Protein AF-A0A9N9GWU7-F1 (afdb_monomer_lite)

Foldseek 3Di:
DVVVVLVVCVVVPDDSQPDEAEAAAQDQVVLVVVVVVCVVVVHHYHHAPGHRDCVVDNRPVVVVPDADPPGDDDDDDDLCLQAPDDPSLVVLLVCLVVCVAPNPPNDQKHKAFACVPAPADDDPDDDGHHDPVRVVVVVVLSCCVNVDVPRDDDLGMFIDGPVRCVVVSVRPHRCVGNDDPDDPDDPVVVVVVVVVVVVVVVVVVVVVVVVVVVVVVVVVVCVVVVVDD

Secondary structure (DSSP, 8-state):
-HHHHHHHHHHTTS-GGG--EE---S-HHHHHHHHHHHHTTT--EE--SS---TTT--TTTTS-SS--TT--------HHHHH--THHHHHHHHHHHTT-SS-GGG--EEEEE--TT---EEETTTEEE--HHHHHHHHHHHHHHHH-TT----TTEEEEEHHHHHTTTT---THHHHPPPPP---HHHHHHHHHHHHHHHHHHHHHHHHHHHHHHHHHHHHHHTTS--

InterPro domains:
  IPR003356 DNA methylase, adenine-specific [PF02384] (1-61)
  IPR003356 DNA methylase, adenine-specific [PF02384] (66-103)
  IPR003356 DNA methylase, adenine-specific [PF02384] (106-182)
  IPR029063 S-adenosyl-L-methionine-dependent methyltransferase superfamily [G3DSA:3.40.50.150] (1-64)
  IPR029063 S-adenosyl-L-methionine-dependent methyltransferase superfamily [G3DSA:3.40.50.150] (65-225)
  IPR029063 S-adenosyl-L-methionine-dependent methyltransferase superfamily [SSF53335] (1-223)
  IPR052916 Type I Restriction Enzyme MTase Subunit [PTHR42998] (1-63)

pLDDT: mean 85.64, std 11.07, range [51.22, 96.56]

Organism: NCBI:txid144538

Radius of gyration: 25.31 Å; chains: 1; bounding box: 49×65×61 Å

Sequence (229 aa):
MFIQAVEFVRNYKKNGHSINIYGQEKATSVWRVGKTNTLLRGLECDLGDKPEDTFKEDLHKKLDGQLNKNGVAAVILANNSVSAAKKEEEIRKNILEDNLVDAGRERKDIFFADCSDFVGEIQGRKVRILKTEEINSITKEYRKWFGNKNYLPTDFTAKAALEEIKKRDYLLLPGIYTYQEEKPRDPQEIKKEIQKLSSEILETFHKLELERKEIEELLTKLKQDGEID

Structure (mmCIF, N/CA/C/O backbone):
data_AF-A0A9N9GWU7-F1
#
_entry.id   AF-A0A9N9GWU7-F1
#
loop_
_atom_site.group_PDB
_atom_site.id
_atom_site.type_symbol
_atom_site.label_atom_id
_atom_site.label_alt_id
_atom_site.label_comp_id
_atom_site.label_asym_id
_atom_site.label_entity_id
_atom_site.label_seq_id
_atom_site.pdbx_PDB_ins_code
_atom_site.Cartn_x
_atom_site.Cartn_y
_atom_site.Cartn_z
_atom_site.occupancy
_atom_site.B_iso_or_equiv
_atom_site.auth_seq_id
_atom_site.auth_comp_id
_atom_site.auth_asym_id
_atom_site.auth_atom_id
_atom_site.pdbx_PDB_model_num
ATOM 1 N N . MET A 1 1 ? 13.921 -1.102 -2.903 1.00 58.09 1 MET A N 1
ATOM 2 C CA . MET A 1 1 ? 13.010 -1.959 -3.692 1.00 58.09 1 MET A CA 1
ATOM 3 C C . MET A 1 1 ? 13.759 -2.778 -4.747 1.00 58.09 1 MET A C 1
ATOM 5 O O . MET A 1 1 ? 13.751 -3.995 -4.644 1.00 58.09 1 MET A O 1
ATOM 9 N N . PHE A 1 2 ? 14.485 -2.161 -5.691 1.00 66.94 2 PHE A N 1
ATOM 10 C CA . PHE A 1 2 ? 15.152 -2.892 -6.789 1.00 66.94 2 PHE A CA 1
ATOM 11 C C . PHE A 1 2 ? 16.203 -3.926 -6.355 1.00 66.94 2 PHE A C 1
ATOM 13 O O . PHE A 1 2 ? 16.315 -4.981 -6.965 1.00 66.94 2 PHE A O 1
ATOM 20 N N . ILE A 1 3 ? 16.934 -3.659 -5.271 1.00 65.81 3 ILE A N 1
ATOM 21 C CA . ILE A 1 3 ? 17.983 -4.560 -4.766 1.00 65.81 3 ILE A CA 1
ATOM 22 C C . ILE A 1 3 ? 17.388 -5.907 -4.325 1.00 65.81 3 ILE A C 1
ATOM 24 O O . ILE A 1 3 ? 17.819 -6.955 -4.797 1.00 65.81 3 ILE A O 1
ATOM 28 N N . GLN 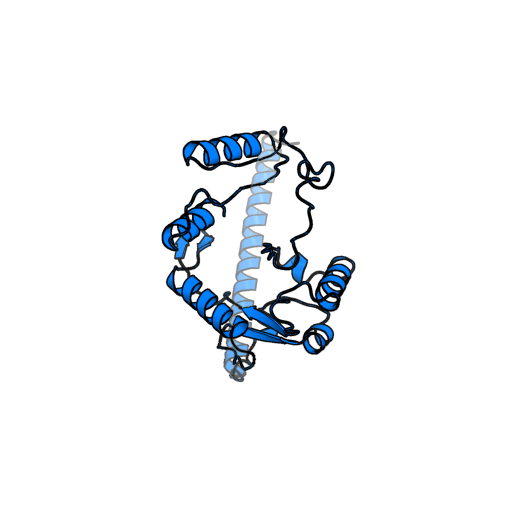A 1 4 ? 16.338 -5.870 -3.501 1.00 68.50 4 GLN A N 1
ATOM 29 C CA . GLN A 1 4 ? 15.635 -7.070 -3.036 1.00 68.50 4 GLN A CA 1
ATOM 30 C C . GLN A 1 4 ? 14.968 -7.828 -4.193 1.00 68.50 4 GLN A C 1
ATOM 32 O O . GLN A 1 4 ? 14.944 -9.055 -4.190 1.00 68.50 4 GLN A O 1
ATOM 37 N N . ALA A 1 5 ? 14.469 -7.117 -5.212 1.00 68.56 5 ALA A N 1
ATOM 38 C CA . ALA A 1 5 ? 13.909 -7.744 -6.410 1.00 68.56 5 ALA A CA 1
ATOM 39 C C . ALA A 1 5 ? 14.976 -8.506 -7.217 1.00 68.56 5 ALA A C 1
ATOM 41 O O . ALA A 1 5 ? 14.730 -9.624 -7.668 1.00 68.56 5 ALA A O 1
ATOM 42 N N . VAL A 1 6 ? 16.180 -7.945 -7.358 1.00 70.69 6 VAL A N 1
ATOM 43 C CA . VAL A 1 6 ? 17.302 -8.615 -8.033 1.00 70.69 6 VAL A CA 1
ATOM 44 C C . VAL A 1 6 ? 17.773 -9.835 -7.243 1.00 70.69 6 VAL A C 1
ATOM 46 O O . VAL A 1 6 ? 17.975 -10.897 -7.829 1.00 70.69 6 VAL A O 1
ATOM 49 N N . GLU A 1 7 ? 17.934 -9.711 -5.924 1.00 72.00 7 GLU A N 1
ATOM 50 C CA . GLU A 1 7 ? 18.288 -10.840 -5.053 1.00 72.00 7 GLU A CA 1
ATOM 51 C C . GLU A 1 7 ? 17.245 -11.956 -5.133 1.00 72.00 7 GLU A C 1
ATOM 53 O O . GLU A 1 7 ? 17.600 -13.125 -5.284 1.00 72.00 7 GLU A O 1
ATOM 58 N N . PHE A 1 8 ? 15.958 -11.599 -5.137 1.00 72.19 8 PHE A N 1
ATOM 59 C CA . PHE A 1 8 ? 14.874 -12.543 -5.364 1.00 72.19 8 PHE A CA 1
ATOM 60 C C . PHE A 1 8 ? 15.034 -13.260 -6.714 1.00 72.19 8 PHE A C 1
ATOM 62 O O . PHE A 1 8 ? 15.091 -14.483 -6.754 1.00 72.19 8 PHE A O 1
ATOM 69 N N . VAL A 1 9 ? 15.189 -12.551 -7.833 1.00 71.75 9 VAL A N 1
ATOM 70 C CA . VAL A 1 9 ? 15.313 -13.199 -9.156 1.00 71.75 9 VAL A CA 1
ATOM 71 C C . VAL A 1 9 ? 16.549 -14.101 -9.252 1.00 71.75 9 VAL A C 1
ATOM 73 O O . VAL A 1 9 ? 16.444 -15.210 -9.783 1.00 71.75 9 VAL A O 1
ATOM 76 N N . ARG A 1 10 ? 17.682 -13.681 -8.671 1.00 70.25 10 ARG A N 1
ATOM 77 C CA . ARG A 1 10 ? 18.907 -14.495 -8.574 1.00 70.25 10 ARG A CA 1
ATOM 78 C C . ARG A 1 10 ? 18.667 -15.788 -7.785 1.00 70.25 10 ARG A C 1
ATOM 80 O O . ARG A 1 10 ? 19.053 -16.860 -8.247 1.00 70.25 10 ARG A O 1
ATOM 87 N N . ASN A 1 11 ? 17.979 -15.708 -6.645 1.00 72.25 11 ASN A N 1
ATOM 88 C CA . ASN A 1 11 ? 17.684 -16.863 -5.788 1.00 72.25 11 ASN A CA 1
ATOM 89 C C . ASN A 1 11 ? 16.731 -17.874 -6.448 1.00 72.25 11 ASN A C 1
ATOM 91 O O . ASN A 1 11 ? 16.833 -19.073 -6.197 1.00 72.25 11 ASN A O 1
ATOM 95 N N . TYR A 1 12 ? 15.841 -17.422 -7.335 1.00 68.19 12 TYR A N 1
ATOM 96 C CA . TYR A 1 12 ? 14.884 -18.282 -8.044 1.00 68.19 12 TYR A CA 1
ATOM 97 C C . TYR A 1 12 ? 15.394 -18.776 -9.416 1.00 68.19 12 TYR A C 1
ATOM 99 O O . TYR A 1 12 ? 14.596 -19.152 -10.276 1.00 68.19 12 TYR A O 1
ATOM 107 N N . LYS A 1 13 ? 16.724 -18.822 -9.617 1.00 55.66 13 LYS A N 1
ATOM 108 C CA . LYS A 1 13 ? 17.413 -19.381 -10.803 1.00 55.66 13 LYS A CA 1
ATOM 109 C C . LYS A 1 13 ? 16.929 -18.836 -12.155 1.00 55.66 13 LYS A C 1
ATOM 111 O O . LYS A 1 13 ? 16.977 -19.536 -13.166 1.00 55.66 13 LYS A O 1
ATOM 116 N N . LYS A 1 14 ? 16.487 -17.581 -12.199 1.00 55.72 14 LYS A N 1
ATOM 117 C CA . LYS A 1 14 ? 16.390 -16.830 -13.455 1.00 55.72 14 LYS A CA 1
ATOM 118 C C . LYS A 1 14 ? 17.657 -15.987 -13.582 1.00 55.72 14 LYS A C 1
ATOM 120 O O . LYS A 1 14 ? 18.159 -15.486 -12.577 1.00 55.72 14 LYS A O 1
ATOM 125 N N . ASN A 1 15 ? 18.210 -15.870 -14.790 1.00 53.03 15 ASN A N 1
ATOM 126 C CA . ASN A 1 15 ? 19.393 -15.037 -15.019 1.00 53.03 15 ASN A CA 1
ATOM 127 C C . ASN A 1 15 ? 19.109 -13.628 -14.485 1.00 53.03 15 ASN A C 1
ATOM 129 O O . ASN A 1 15 ? 18.181 -12.983 -14.951 1.00 53.03 15 ASN A O 1
ATOM 133 N N . GLY A 1 16 ? 19.896 -13.137 -13.521 1.00 51.22 16 GLY A N 1
ATOM 134 C CA . GLY A 1 16 ? 19.694 -11.803 -12.933 1.00 51.22 16 GLY A CA 1
ATOM 135 C C . GLY A 1 16 ? 19.767 -10.655 -13.954 1.00 51.22 16 GLY A C 1
ATOM 136 O O . GLY A 1 16 ? 19.270 -9.572 -13.677 1.00 51.22 16 GLY A O 1
ATOM 137 N N . HIS A 1 17 ? 20.325 -10.924 -15.141 1.00 54.78 17 HIS A N 1
ATOM 138 C CA . HIS A 1 17 ? 20.324 -10.052 -16.322 1.00 54.78 17 HIS A CA 1
ATOM 139 C C . HIS A 1 17 ? 18.977 -9.998 -17.071 1.00 54.78 17 HIS A C 1
ATOM 141 O O . HIS A 1 17 ? 18.884 -9.349 -18.102 1.00 54.78 17 HIS A O 1
ATOM 147 N N . SER A 1 18 ? 17.929 -10.681 -16.598 1.00 63.34 18 SER A N 1
ATOM 148 C CA . SER A 1 18 ? 16.600 -10.677 -17.227 1.00 63.34 18 SER A CA 1
ATOM 149 C C . SER A 1 18 ? 15.657 -9.600 -16.675 1.00 63.34 18 SER A C 1
ATOM 151 O O . SER A 1 18 ? 14.445 -9.717 -16.858 1.00 63.34 18 SER A O 1
ATOM 153 N N . ILE A 1 19 ? 16.167 -8.621 -15.921 1.00 74.88 19 ILE A N 1
ATOM 154 C CA . ILE A 1 19 ? 15.365 -7.528 -15.362 1.00 74.88 19 ILE A CA 1
ATOM 155 C C . ILE A 1 19 ? 15.849 -6.223 -15.974 1.00 74.88 19 ILE A C 1
ATOM 157 O O . ILE A 1 19 ? 16.969 -5.799 -15.707 1.00 74.88 19 ILE A O 1
ATOM 161 N N . ASN A 1 20 ? 14.969 -5.570 -16.723 1.00 80.12 20 ASN A N 1
ATOM 162 C CA . ASN A 1 20 ? 15.175 -4.191 -17.135 1.00 80.12 20 ASN A CA 1
ATOM 163 C C . ASN A 1 20 ? 14.558 -3.286 -16.072 1.00 80.12 20 ASN A C 1
ATOM 165 O O . ASN A 1 20 ? 13.391 -3.459 -15.707 1.00 80.12 20 ASN A O 1
ATOM 169 N N . ILE A 1 21 ? 15.349 -2.355 -15.548 1.00 85.56 21 ILE A N 1
ATOM 170 C CA . ILE A 1 21 ? 14.898 -1.403 -14.538 1.00 85.56 21 ILE A CA 1
ATOM 171 C C . ILE A 1 21 ? 14.672 -0.062 -15.226 1.00 85.56 21 ILE A C 1
ATOM 173 O O . ILE A 1 21 ? 15.571 0.451 -15.885 1.00 85.56 21 ILE A O 1
ATOM 177 N N . TYR A 1 22 ? 13.481 0.498 -15.036 1.00 88.62 22 TYR A N 1
ATOM 178 C CA . TYR A 1 22 ? 13.117 1.831 -15.503 1.00 88.62 22 TYR A CA 1
ATOM 179 C C . TYR A 1 22 ? 12.667 2.673 -14.312 1.00 88.62 22 TYR A C 1
ATOM 181 O O . TYR A 1 22 ? 12.067 2.149 -13.367 1.00 88.62 22 TYR A O 1
ATOM 189 N N . GLY A 1 23 ? 12.942 3.971 -14.340 1.00 89.38 23 GLY A N 1
ATOM 190 C CA . GLY A 1 23 ? 12.501 4.885 -13.295 1.00 89.38 23 GLY A CA 1
ATOM 191 C C . GLY A 1 23 ? 12.665 6.345 -13.680 1.00 89.38 23 GLY A C 1
ATOM 192 O O . GLY A 1 23 ? 13.330 6.683 -14.645 1.00 89.38 23 GLY A O 1
ATOM 193 N N . GLN A 1 24 ? 12.066 7.240 -12.909 1.00 92.25 24 GLN A N 1
ATOM 194 C CA . GLN A 1 24 ? 12.194 8.675 -13.118 1.00 92.25 24 GLN A CA 1
ATOM 195 C C . GLN A 1 24 ? 12.215 9.362 -11.758 1.00 92.25 24 GLN A C 1
ATOM 197 O O . GLN A 1 24 ? 11.486 8.977 -10.847 1.00 92.25 24 GLN A O 1
ATOM 202 N N . GLU A 1 25 ? 13.085 10.355 -11.617 1.00 95.19 25 GLU A N 1
ATOM 203 C CA . GLU A 1 25 ? 13.253 11.113 -10.383 1.00 95.19 25 GLU A CA 1
ATOM 204 C C . GLU A 1 25 ? 13.415 12.591 -10.727 1.00 95.19 25 GLU A C 1
ATOM 206 O O . GLU A 1 25 ? 14.197 12.954 -11.606 1.00 95.19 25 GLU A O 1
ATOM 211 N N . LYS A 1 26 ? 12.681 13.441 -10.015 1.00 95.75 26 LYS A N 1
ATOM 212 C CA . LYS A 1 26 ? 12.652 14.888 -10.221 1.00 95.75 26 LYS A CA 1
ATOM 213 C C . LYS A 1 26 ? 13.851 15.575 -9.582 1.00 95.75 26 LYS A C 1
ATOM 215 O O . LYS A 1 26 ? 14.385 16.540 -10.125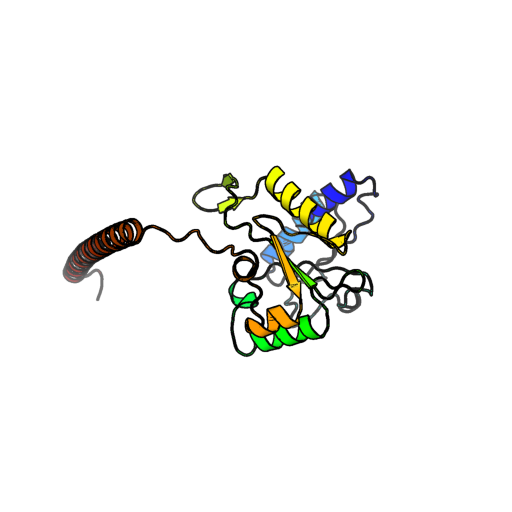 1.00 95.75 26 LYS A O 1
ATOM 220 N N . ALA A 1 27 ? 14.260 15.124 -8.401 1.00 96.56 27 ALA A N 1
ATOM 221 C CA . ALA A 1 27 ? 15.334 15.753 -7.655 1.00 96.56 27 ALA A CA 1
ATOM 222 C C . ALA A 1 27 ? 16.698 15.342 -8.224 1.00 96.56 27 ALA A C 1
ATOM 224 O O . ALA A 1 27 ? 17.130 14.199 -8.088 1.00 96.56 27 ALA A O 1
ATOM 225 N N . THR A 1 28 ? 17.429 16.299 -8.801 1.00 96.25 28 THR A N 1
ATOM 226 C CA . THR A 1 28 ? 18.737 16.066 -9.440 1.00 96.25 28 THR A CA 1
ATOM 227 C C . THR A 1 28 ? 19.732 15.317 -8.550 1.00 96.25 28 THR A C 1
ATOM 229 O O . THR A 1 28 ? 20.435 14.424 -9.024 1.00 96.25 28 THR A O 1
ATOM 232 N N . SER A 1 29 ? 19.820 15.666 -7.264 1.00 96.00 29 SER A N 1
ATOM 233 C CA . SER A 1 29 ? 20.722 14.998 -6.317 1.00 96.00 29 SER A CA 1
ATOM 234 C C . SER A 1 29 ? 20.353 13.525 -6.119 1.00 96.00 29 SER A C 1
ATOM 236 O O . SER A 1 29 ? 21.228 12.663 -6.186 1.00 96.00 29 SER A O 1
ATOM 238 N N . VAL A 1 30 ? 19.063 13.227 -5.949 1.00 95.06 30 VAL A N 1
ATOM 239 C CA . VAL A 1 30 ? 18.537 11.866 -5.763 1.00 95.06 30 VAL A CA 1
ATOM 240 C C . VAL A 1 30 ? 18.696 11.043 -7.039 1.00 95.06 30 VAL A C 1
ATOM 242 O O . VAL A 1 30 ? 19.175 9.913 -6.981 1.00 95.06 30 VAL A O 1
ATOM 245 N N . TRP A 1 31 ? 18.404 11.631 -8.200 1.00 94.81 31 TRP A N 1
ATOM 246 C CA . TRP A 1 31 ? 18.580 10.997 -9.506 1.00 94.81 31 TRP A CA 1
ATOM 247 C C . TRP A 1 31 ? 20.031 10.556 -9.740 1.00 94.81 31 TRP A C 1
ATOM 249 O O . TRP A 1 31 ? 20.286 9.415 -10.129 1.00 94.81 31 TRP A O 1
ATOM 259 N N . ARG A 1 32 ? 21.005 11.424 -9.420 1.00 93.50 32 ARG A N 1
ATOM 260 C CA . ARG A 1 32 ? 22.439 11.095 -9.515 1.00 93.50 32 ARG A CA 1
ATOM 261 C C . ARG A 1 32 ? 22.813 9.941 -8.588 1.00 93.50 32 ARG A C 1
ATOM 263 O O . ARG A 1 32 ? 23.483 9.010 -9.023 1.00 93.50 32 ARG A O 1
ATOM 270 N N . VAL A 1 33 ? 22.357 9.970 -7.334 1.00 93.75 33 VAL A N 1
ATOM 271 C CA . VAL A 1 33 ? 22.594 8.879 -6.372 1.00 93.75 33 VAL A CA 1
ATOM 272 C C . VAL A 1 33 ? 21.958 7.571 -6.851 1.00 93.75 33 VAL A C 1
ATOM 274 O O . VAL A 1 33 ? 22.588 6.520 -6.749 1.00 93.75 33 VAL A O 1
ATOM 277 N N . GLY A 1 34 ? 20.753 7.618 -7.425 1.00 90.50 34 GLY A N 1
ATOM 278 C CA . GLY A 1 34 ? 20.074 6.463 -8.015 1.00 90.50 34 GLY A CA 1
ATOM 279 C C . GLY A 1 34 ? 20.867 5.825 -9.159 1.00 90.50 34 GLY A C 1
ATOM 280 O O . GLY A 1 34 ? 21.080 4.607 -9.152 1.00 90.50 34 GLY A O 1
ATOM 281 N N . LYS A 1 35 ? 21.383 6.641 -10.092 1.00 90.00 35 LYS A N 1
ATOM 282 C CA . LYS A 1 35 ? 22.269 6.175 -11.176 1.00 90.00 35 LYS A CA 1
ATOM 283 C C . LYS A 1 35 ? 23.552 5.545 -10.628 1.00 90.00 35 LYS A C 1
ATOM 285 O O . LYS A 1 35 ? 23.914 4.442 -11.022 1.00 90.00 35 LYS A O 1
ATOM 290 N N . THR A 1 36 ? 24.205 6.184 -9.661 1.00 90.88 36 THR A N 1
ATOM 291 C CA . THR A 1 36 ? 25.426 5.634 -9.052 1.00 90.88 36 THR A CA 1
ATOM 292 C C . THR A 1 36 ? 25.162 4.319 -8.310 1.00 90.88 36 THR A C 1
ATOM 294 O O . THR A 1 36 ? 25.937 3.375 -8.437 1.00 90.88 36 THR A O 1
ATOM 297 N N . ASN A 1 37 ? 24.064 4.215 -7.556 1.00 89.44 37 ASN A N 1
ATOM 298 C CA . ASN A 1 37 ? 23.722 3.015 -6.780 1.00 89.44 37 ASN A CA 1
ATOM 299 C C . ASN A 1 37 ? 23.441 1.800 -7.682 1.00 89.44 37 ASN A C 1
ATOM 301 O O . ASN A 1 37 ? 23.855 0.687 -7.364 1.00 89.44 37 ASN A O 1
ATOM 305 N N . THR A 1 38 ? 22.766 2.009 -8.814 1.00 87.00 38 THR A N 1
ATOM 306 C CA . THR A 1 38 ? 22.511 0.947 -9.802 1.00 87.00 38 THR A CA 1
ATOM 307 C C . THR A 1 38 ? 23.794 0.524 -10.519 1.00 87.00 38 THR A C 1
ATOM 309 O O . THR A 1 38 ? 24.091 -0.672 -10.568 1.00 87.00 38 THR A O 1
ATOM 312 N N . LEU A 1 39 ? 24.621 1.488 -10.941 1.00 86.56 39 LEU A N 1
ATOM 313 C CA . LEU A 1 39 ? 25.915 1.235 -11.580 1.00 86.56 39 LEU A CA 1
ATOM 314 C C . LEU A 1 39 ? 26.871 0.427 -10.689 1.00 86.56 39 LEU A C 1
ATOM 316 O O . LEU A 1 39 ? 27.402 -0.592 -11.124 1.00 86.56 39 LEU A O 1
ATOM 320 N N . LEU A 1 40 ? 27.050 0.826 -9.423 1.00 88.00 40 LEU A N 1
ATOM 321 C CA . LEU A 1 40 ? 27.926 0.129 -8.465 1.00 88.00 40 LEU A CA 1
ATOM 322 C C . LEU A 1 40 ? 27.514 -1.330 -8.210 1.00 88.00 40 LEU A C 1
ATOM 324 O O . LEU A 1 40 ? 28.299 -2.116 -7.686 1.00 88.00 40 LEU A O 1
ATOM 328 N N . ARG A 1 41 ? 26.276 -1.696 -8.551 1.00 81.19 41 ARG A N 1
ATOM 329 C CA . ARG A 1 41 ? 25.713 -3.040 -8.365 1.00 81.19 41 ARG A CA 1
ATOM 330 C C . ARG A 1 41 ? 25.665 -3.856 -9.650 1.00 81.19 41 ARG A C 1
ATOM 332 O O . ARG A 1 41 ? 25.164 -4.982 -9.616 1.00 81.19 41 ARG A O 1
ATOM 339 N N . GLY A 1 42 ? 26.178 -3.302 -10.751 1.00 83.69 42 GLY A N 1
ATOM 340 C CA . GLY A 1 42 ? 26.150 -3.929 -12.069 1.00 83.69 42 GLY A CA 1
ATOM 341 C C . GLY A 1 42 ? 24.728 -4.139 -12.586 1.00 83.69 42 GLY A C 1
ATOM 342 O O . GLY A 1 42 ? 24.459 -5.159 -13.214 1.00 83.69 42 GLY A O 1
ATOM 343 N N . LEU A 1 43 ? 23.804 -3.232 -12.249 1.00 83.25 43 LEU A N 1
ATOM 344 C CA . LEU A 1 43 ? 22.420 -3.281 -12.712 1.00 83.25 43 LEU A CA 1
ATOM 345 C C . LEU A 1 43 ? 22.234 -2.318 -13.878 1.00 83.25 43 LEU A C 1
ATOM 347 O O . LEU A 1 43 ? 22.520 -1.127 -13.745 1.00 83.25 43 LEU A O 1
ATOM 351 N N . GLU A 1 44 ? 21.712 -2.829 -14.988 1.00 83.38 44 GLU A N 1
ATOM 352 C CA . GLU A 1 44 ? 21.255 -1.990 -16.090 1.00 83.38 44 GLU A CA 1
ATOM 353 C C . GLU A 1 44 ? 19.952 -1.297 -15.685 1.00 83.38 44 GLU A C 1
ATOM 355 O O . GLU A 1 44 ? 18.991 -1.933 -15.242 1.00 83.38 44 GLU A O 1
ATOM 360 N N . CYS A 1 45 ? 19.952 0.031 -15.769 1.00 87.62 45 CYS A N 1
ATOM 361 C CA . CYS A 1 45 ? 18.844 0.864 -15.337 1.00 87.62 45 CYS A CA 1
ATOM 362 C C . CYS A 1 45 ? 18.742 2.101 -16.228 1.00 87.62 45 CYS A C 1
ATOM 364 O O . CYS A 1 45 ? 19.734 2.808 -16.424 1.00 87.62 45 CYS A O 1
ATOM 366 N N . ASP A 1 46 ? 17.538 2.379 -16.710 1.00 91.00 46 ASP A N 1
ATOM 367 C CA . ASP A 1 46 ? 17.193 3.620 -17.384 1.00 91.00 46 ASP A CA 1
ATOM 368 C C . ASP A 1 46 ? 16.418 4.518 -16.410 1.00 91.00 46 ASP A C 1
ATOM 370 O O . ASP A 1 46 ? 15.291 4.217 -16.019 1.00 91.00 46 ASP A O 1
ATOM 374 N N . LEU A 1 47 ? 17.060 5.601 -15.959 1.00 91.62 47 LEU A N 1
ATOM 375 C CA . LEU A 1 47 ? 16.428 6.610 -15.098 1.00 91.62 47 LEU A CA 1
ATOM 376 C C . LEU A 1 47 ? 15.991 7.861 -15.882 1.00 91.62 47 LEU A C 1
ATOM 378 O O . LEU A 1 47 ? 15.846 8.940 -15.300 1.00 91.62 47 LEU A O 1
ATOM 382 N N . GLY A 1 48 ? 15.875 7.745 -17.205 1.00 91.19 48 GLY A N 1
ATOM 383 C CA . GLY A 1 48 ? 15.714 8.859 -18.125 1.00 91.19 48 GLY A CA 1
ATOM 384 C C . GLY A 1 48 ? 17.013 9.632 -18.378 1.00 91.19 48 GLY A C 1
ATOM 385 O O . GLY A 1 48 ? 18.022 9.522 -17.658 1.00 91.19 48 GLY A O 1
ATOM 386 N N . ASP A 1 49 ? 16.969 10.468 -19.415 1.00 91.88 49 ASP A N 1
ATOM 387 C CA . ASP A 1 49 ? 18.096 11.303 -19.851 1.00 91.88 49 ASP A CA 1
ATOM 388 C C . ASP A 1 49 ? 18.379 12.468 -18.892 1.00 91.88 49 ASP A C 1
ATOM 390 O O . ASP A 1 49 ? 19.517 12.925 -18.765 1.00 91.88 49 ASP A O 1
ATOM 394 N N . LYS A 1 50 ? 17.352 12.927 -18.170 1.00 94.00 50 LYS A N 1
ATOM 395 C CA . LYS A 1 50 ? 17.404 14.064 -17.244 1.00 94.00 50 LYS A CA 1
ATOM 396 C C . LYS A 1 50 ? 16.530 13.809 -16.007 1.00 94.00 50 LYS A C 1
ATOM 398 O O . LYS A 1 50 ? 15.592 13.019 -16.090 1.00 94.00 50 LYS A O 1
ATOM 403 N N . PRO A 1 51 ? 16.798 14.480 -14.874 1.00 94.94 51 PRO A N 1
ATOM 404 C CA . PRO A 1 51 ? 15.844 14.525 -13.773 1.00 94.94 51 PRO A CA 1
ATOM 405 C C . PRO A 1 51 ? 14.599 15.323 -14.185 1.00 94.94 51 PRO A C 1
ATOM 407 O O . PRO A 1 51 ? 14.727 16.418 -14.736 1.00 94.94 51 PRO A O 1
ATOM 410 N N . GLU A 1 52 ? 13.406 14.784 -13.936 1.00 95.50 52 GLU A N 1
ATOM 411 C CA . GLU A 1 52 ? 12.143 15.407 -14.350 1.00 95.50 52 GLU A CA 1
ATOM 412 C C . GLU A 1 52 ? 10.944 14.868 -13.555 1.00 95.50 52 GLU A C 1
ATOM 414 O O . GLU A 1 52 ? 10.967 13.753 -13.034 1.00 95.50 52 GLU A O 1
ATOM 419 N N . ASP A 1 53 ? 9.878 15.660 -13.469 1.00 93.12 53 ASP A N 1
ATOM 420 C CA . ASP A 1 53 ? 8.626 15.309 -12.794 1.00 93.12 53 ASP A CA 1
ATOM 421 C C . ASP A 1 53 ? 7.731 14.417 -13.673 1.00 93.12 53 ASP A C 1
ATOM 423 O O . ASP A 1 53 ? 7.376 14.801 -14.789 1.00 93.12 53 ASP A O 1
ATOM 427 N N . THR A 1 54 ? 7.322 13.254 -13.157 1.00 90.94 54 THR A N 1
ATOM 428 C CA . THR A 1 54 ? 6.489 12.283 -13.888 1.00 90.94 54 THR A CA 1
ATOM 429 C C . THR A 1 54 ? 5.108 12.824 -14.251 1.00 90.94 54 THR A C 1
ATOM 431 O O . THR A 1 54 ? 4.540 12.401 -15.255 1.00 90.94 54 THR A O 1
ATOM 434 N N . PHE A 1 55 ? 4.567 13.781 -13.489 1.00 90.00 55 PHE A N 1
ATOM 435 C CA . PHE A 1 55 ? 3.288 14.420 -13.813 1.00 90.00 55 PHE A CA 1
ATOM 436 C C . PHE A 1 55 ? 3.419 15.487 -14.902 1.00 90.00 55 PHE A C 1
ATOM 438 O O . PHE A 1 55 ? 2.441 15.797 -15.581 1.00 90.00 55 PHE A O 1
ATOM 445 N N . LYS A 1 56 ? 4.609 16.079 -15.054 1.00 92.38 56 LYS A N 1
ATOM 446 C CA . LYS A 1 56 ? 4.858 17.160 -16.013 1.00 92.38 56 LYS A CA 1
ATOM 447 C C . LYS A 1 56 ? 5.338 16.619 -17.353 1.00 92.38 56 LYS A C 1
ATOM 449 O O . LYS A 1 56 ? 4.846 17.031 -18.401 1.00 92.38 56 LYS A O 1
ATOM 454 N N . GLU A 1 57 ? 6.317 15.727 -17.319 1.00 91.19 57 GLU A N 1
ATOM 455 C CA . GLU A 1 57 ? 6.911 15.126 -18.502 1.00 91.19 57 GLU A CA 1
ATOM 456 C C . GLU A 1 57 ? 7.333 13.695 -18.176 1.00 91.19 57 GLU A C 1
ATOM 458 O O . GLU A 1 57 ? 8.350 13.447 -17.531 1.00 91.19 57 GLU A O 1
ATOM 463 N N . ASP A 1 58 ? 6.533 12.746 -18.651 1.00 90.56 58 ASP A N 1
ATOM 464 C CA . ASP A 1 58 ? 6.902 11.337 -18.666 1.00 90.56 58 ASP A CA 1
ATOM 465 C C . ASP A 1 58 ? 8.045 11.116 -19.671 1.00 90.56 58 ASP A C 1
ATOM 467 O O . ASP A 1 58 ? 7.889 11.357 -20.872 1.00 90.56 58 ASP A O 1
ATOM 471 N N . LEU A 1 59 ? 9.207 10.684 -19.183 1.00 90.44 59 LEU A N 1
ATOM 472 C CA . LEU A 1 59 ? 10.376 10.386 -20.015 1.00 90.44 59 LEU A CA 1
ATOM 473 C C . LEU A 1 59 ? 10.315 8.983 -20.636 1.00 90.44 59 LEU A C 1
ATOM 475 O O . LEU A 1 59 ? 11.064 8.689 -21.564 1.00 90.44 59 LEU A O 1
ATOM 479 N N . HIS A 1 60 ? 9.394 8.135 -20.179 1.00 88.31 60 HIS A N 1
ATOM 480 C CA . HIS A 1 60 ? 9.290 6.728 -20.553 1.00 88.31 60 HIS A CA 1
ATOM 481 C C . HIS A 1 60 ? 8.032 6.417 -21.365 1.00 88.31 60 HIS A C 1
ATOM 483 O O . HIS A 1 60 ? 7.648 5.261 -21.452 1.00 88.31 60 HIS A O 1
ATOM 489 N N . LYS A 1 61 ? 7.446 7.398 -22.062 1.00 81.12 61 LYS A N 1
ATOM 490 C CA . LYS A 1 61 ? 6.187 7.259 -22.834 1.00 81.12 61 LYS A CA 1
ATOM 491 C C . LYS A 1 61 ? 6.099 6.038 -23.761 1.00 81.12 61 LYS A C 1
ATOM 493 O O . LYS A 1 61 ? 5.000 5.608 -24.087 1.00 81.12 61 LYS A O 1
ATOM 498 N N . LYS A 1 62 ? 7.245 5.550 -24.261 1.00 71.44 62 LYS A N 1
ATOM 499 C CA . LYS A 1 62 ? 7.347 4.391 -25.171 1.00 71.44 62 LYS A CA 1
ATOM 500 C C . LYS A 1 62 ? 7.335 3.041 -24.457 1.00 71.44 62 LYS A C 1
ATOM 502 O O . LYS A 1 62 ? 7.042 2.031 -25.090 1.00 71.44 62 LYS A O 1
ATOM 507 N N . LEU A 1 63 ? 7.692 3.005 -23.176 1.00 66.31 63 LEU A N 1
ATOM 508 C CA . LEU A 1 63 ? 7.224 1.945 -22.301 1.00 66.31 63 LEU A CA 1
ATOM 509 C C . LEU A 1 63 ? 5.779 2.319 -22.058 1.00 66.31 63 LEU A C 1
ATOM 511 O O . LEU A 1 63 ? 5.541 3.149 -21.191 1.00 66.31 63 LEU A O 1
ATOM 515 N N . ASP A 1 64 ? 4.863 1.832 -22.901 1.00 53.09 64 ASP A N 1
ATOM 516 C CA . ASP A 1 64 ? 3.429 2.088 -22.766 1.00 53.09 64 ASP A CA 1
ATOM 517 C C . ASP A 1 64 ? 3.112 2.071 -21.272 1.00 53.09 64 ASP A C 1
ATOM 519 O O . ASP A 1 64 ? 3.199 1.002 -20.674 1.00 53.09 64 ASP A O 1
ATOM 523 N N . GLY A 1 65 ? 2.863 3.232 -20.641 1.00 55.00 65 GLY A N 1
ATOM 524 C CA . GLY A 1 65 ? 2.811 3.415 -19.173 1.00 55.00 65 GLY A CA 1
ATOM 525 C C . GLY A 1 65 ? 1.673 2.647 -18.484 1.00 55.00 65 GLY A C 1
ATOM 526 O O . GLY A 1 65 ? 1.252 2.950 -17.373 1.00 55.00 65 GLY A O 1
ATOM 527 N N . GLN A 1 66 ? 1.147 1.670 -19.204 1.00 63.41 66 GLN A N 1
ATOM 528 C CA . GLN A 1 66 ? 0.127 0.706 -18.937 1.00 63.41 66 GLN A CA 1
ATOM 529 C C . GLN A 1 66 ? 0.825 -0.632 -18.706 1.00 63.41 66 GLN A C 1
ATOM 531 O O . GLN A 1 66 ? 1.582 -1.148 -19.529 1.00 63.41 66 GLN A O 1
ATOM 536 N N . LEU A 1 67 ? 0.535 -1.228 -17.558 1.00 74.38 67 LEU A N 1
ATOM 537 C CA . LEU A 1 67 ? 0.834 -2.633 -17.339 1.00 74.38 67 LEU A CA 1
ATOM 538 C C . LEU A 1 67 ? 0.280 -3.439 -18.518 1.00 74.38 67 LEU A C 1
ATOM 540 O O . LEU A 1 67 ? -0.865 -3.248 -18.928 1.00 74.38 67 LEU A O 1
ATOM 544 N N . ASN A 1 68 ? 1.087 -4.350 -19.068 1.00 78.25 68 ASN A N 1
ATOM 545 C CA . ASN A 1 68 ? 0.567 -5.291 -20.057 1.00 78.25 68 ASN A CA 1
ATOM 546 C C . ASN A 1 68 ? -0.575 -6.127 -19.435 1.00 78.25 68 ASN A C 1
ATOM 548 O O . ASN A 1 68 ? -0.760 -6.130 -18.220 1.00 78.25 68 ASN A O 1
ATOM 552 N N . LYS A 1 69 ? -1.321 -6.891 -20.243 1.00 77.81 69 LYS A N 1
ATOM 553 C CA . LYS A 1 69 ? -2.497 -7.659 -19.775 1.00 77.81 69 LYS A CA 1
ATOM 554 C C . LYS A 1 69 ? -2.244 -8.548 -18.538 1.00 77.81 69 LYS A C 1
ATOM 556 O O . LYS A 1 69 ? -3.180 -8.833 -17.800 1.00 77.81 69 LYS A O 1
ATOM 561 N N . ASN A 1 70 ? -1.002 -8.988 -18.321 1.00 79.12 70 ASN A N 1
ATOM 562 C CA . ASN A 1 70 ? -0.599 -9.826 -17.186 1.00 79.12 70 ASN A CA 1
ATOM 563 C C . ASN A 1 70 ? 0.331 -9.095 -16.199 1.00 79.12 70 ASN A C 1
ATOM 565 O O . ASN A 1 70 ? 0.895 -9.722 -15.301 1.00 79.12 70 ASN A O 1
ATOM 569 N N . GLY A 1 71 ? 0.552 -7.800 -16.402 1.00 80.81 71 GLY A N 1
ATOM 570 C CA . GLY A 1 71 ? 1.413 -6.968 -15.589 1.00 80.81 71 GLY A CA 1
ATOM 571 C C . GLY A 1 71 ? 0.752 -6.721 -14.245 1.00 80.81 71 GLY A C 1
ATOM 572 O O . GLY A 1 71 ? -0.449 -6.482 -14.162 1.00 80.81 71 GLY A O 1
ATOM 573 N N . VAL A 1 72 ? 1.551 -6.766 -13.186 1.00 84.50 72 VAL A N 1
ATOM 574 C CA . VAL A 1 72 ? 1.095 -6.476 -11.828 1.00 84.50 72 VAL A CA 1
ATOM 575 C C . VAL A 1 72 ? 1.899 -5.302 -11.297 1.00 84.50 72 VAL A C 1
ATOM 577 O O . VAL A 1 72 ? 3.126 -5.293 -11.406 1.00 84.50 72 VAL A O 1
ATOM 580 N N . ALA A 1 73 ? 1.208 -4.325 -10.720 1.00 86.62 73 ALA A N 1
ATOM 581 C CA . ALA A 1 73 ? 1.827 -3.243 -9.973 1.00 86.62 73 ALA A CA 1
ATOM 582 C C . ALA A 1 73 ? 1.576 -3.426 -8.478 1.00 86.62 73 ALA A C 1
ATOM 584 O O . ALA A 1 73 ? 0.524 -3.903 -8.059 1.00 86.62 73 ALA A O 1
ATOM 585 N N . ALA A 1 74 ? 2.554 -3.005 -7.684 1.00 88.00 74 ALA A N 1
ATOM 586 C CA . ALA A 1 74 ? 2.420 -2.836 -6.248 1.00 88.00 74 ALA A CA 1
ATOM 587 C C . ALA A 1 74 ? 2.769 -1.384 -5.918 1.00 88.00 74 ALA A C 1
ATOM 589 O O . ALA A 1 74 ? 3.813 -0.885 -6.342 1.00 88.00 74 ALA A O 1
ATOM 590 N N . VAL A 1 75 ? 1.891 -0.707 -5.181 1.00 89.31 75 VAL A N 1
ATOM 591 C CA . VAL A 1 75 ? 2.038 0.708 -4.827 1.00 89.31 75 VAL A CA 1
ATOM 592 C C . VAL A 1 75 ? 1.950 0.842 -3.314 1.00 89.31 75 VAL A C 1
ATOM 594 O O . VAL A 1 75 ? 1.071 0.260 -2.684 1.00 89.31 75 VAL A O 1
ATOM 597 N N . ILE A 1 76 ? 2.870 1.609 -2.731 1.00 90.81 76 ILE A N 1
ATOM 598 C CA . ILE A 1 76 ? 2.806 1.985 -1.318 1.00 90.81 76 ILE A CA 1
ATOM 599 C C . ILE A 1 76 ? 2.003 3.277 -1.232 1.00 90.81 76 ILE A C 1
ATOM 601 O O . ILE A 1 76 ? 2.349 4.269 -1.872 1.00 90.81 76 ILE A O 1
ATOM 605 N N . LEU A 1 77 ? 0.937 3.253 -0.442 1.00 91.38 77 LEU A N 1
ATOM 606 C CA . LEU A 1 77 ? 0.031 4.378 -0.256 1.00 91.38 77 LEU A CA 1
ATOM 607 C C . LEU A 1 77 ? 0.057 4.841 1.198 1.00 91.38 77 LEU A C 1
ATOM 609 O O . LEU A 1 77 ? 0.263 4.048 2.115 1.00 91.38 77 LEU A O 1
ATOM 613 N N . ALA A 1 78 ? -0.180 6.133 1.407 1.00 91.38 78 ALA A N 1
ATOM 614 C CA . ALA A 1 78 ? -0.453 6.652 2.738 1.00 91.38 78 ALA A CA 1
ATOM 615 C C . ALA A 1 78 ? -1.859 6.225 3.187 1.00 91.38 78 ALA A C 1
ATOM 617 O O . ALA A 1 78 ? -2.764 6.107 2.360 1.00 91.38 78 ALA A O 1
ATOM 618 N N . ASN A 1 79 ? -2.074 6.089 4.499 1.00 90.00 79 ASN A N 1
ATOM 619 C CA . ASN A 1 79 ? -3.388 5.731 5.054 1.00 90.00 79 ASN A CA 1
ATOM 620 C C . ASN A 1 79 ? -4.500 6.673 4.569 1.00 90.00 79 ASN A C 1
ATOM 622 O O . ASN A 1 79 ? -5.592 6.225 4.241 1.00 90.00 79 ASN A O 1
ATOM 626 N N . ASN A 1 80 ? -4.204 7.966 4.430 1.00 90.12 80 ASN A N 1
ATOM 627 C CA . ASN A 1 80 ? -5.176 8.931 3.921 1.00 90.12 80 ASN A CA 1
ATOM 628 C C . ASN A 1 80 ? -5.582 8.650 2.467 1.00 90.12 80 ASN A C 1
ATOM 630 O O . ASN A 1 80 ? -6.731 8.874 2.114 1.00 90.12 80 ASN A O 1
ATOM 634 N N . SER A 1 81 ? -4.706 8.109 1.617 1.00 90.62 81 SER A N 1
ATOM 635 C CA . SER A 1 81 ? -5.081 7.753 0.239 1.00 90.62 81 SER A CA 1
ATOM 636 C C . SER A 1 81 ? -6.123 6.626 0.196 1.00 90.62 81 SER A C 1
ATOM 638 O O . SER A 1 81 ? -6.935 6.566 -0.727 1.00 90.62 81 SER A O 1
ATOM 640 N N . VAL A 1 82 ? -6.135 5.756 1.213 1.00 90.94 82 VAL A N 1
ATOM 641 C CA . VAL A 1 82 ? -7.058 4.615 1.322 1.00 90.94 82 VAL A CA 1
ATOM 642 C C . VAL A 1 82 ? -8.307 4.897 2.170 1.00 90.94 82 VAL A C 1
ATOM 644 O O . VAL A 1 82 ? -9.195 4.045 2.226 1.00 90.94 82 VAL A O 1
ATOM 647 N N . SER A 1 83 ? -8.404 6.079 2.794 1.00 93.12 83 SER A N 1
ATOM 648 C CA . SER A 1 83 ? -9.521 6.457 3.677 1.00 93.12 83 SER A CA 1
ATOM 649 C C . SER A 1 83 ? -10.145 7.835 3.423 1.00 93.12 83 SER A C 1
ATOM 651 O O . SER A 1 83 ? -11.265 8.077 3.864 1.00 93.12 83 SER A O 1
ATOM 653 N N . ALA A 1 84 ? -9.466 8.751 2.727 1.00 89.81 84 ALA A N 1
ATOM 654 C CA . ALA A 1 84 ? -9.958 10.113 2.522 1.00 89.81 84 ALA A CA 1
ATOM 655 C C . ALA A 1 84 ? -11.226 10.145 1.656 1.00 89.81 84 ALA A C 1
ATOM 657 O O . ALA A 1 84 ? -11.326 9.413 0.670 1.00 89.81 84 ALA A O 1
ATOM 658 N N . ALA A 1 85 ? -12.168 11.012 2.021 1.00 89.56 85 ALA A N 1
ATOM 659 C CA . ALA A 1 85 ? -13.434 11.214 1.315 1.00 89.56 85 ALA A CA 1
ATOM 660 C C . ALA A 1 85 ? -13.279 12.109 0.067 1.00 89.56 85 ALA A C 1
ATOM 662 O O . ALA A 1 85 ? -12.224 12.700 -0.163 1.00 89.56 85 ALA A O 1
ATOM 663 N N . LYS A 1 86 ? -14.371 12.303 -0.685 1.00 90.94 86 LYS A N 1
ATOM 664 C CA . LYS A 1 86 ? -14.461 13.185 -1.872 1.00 90.94 86 LYS A CA 1
ATOM 665 C C . LYS A 1 86 ? -13.707 12.630 -3.089 1.00 90.94 86 LYS A C 1
ATOM 667 O O . LYS A 1 86 ? -14.108 11.609 -3.633 1.00 90.94 86 LYS A O 1
ATOM 672 N N . LYS A 1 87 ? -12.655 13.311 -3.559 1.00 90.88 87 LYS A N 1
ATOM 673 C CA . LYS A 1 87 ? -11.981 12.971 -4.824 1.00 90.88 87 LYS A CA 1
ATOM 674 C C . LYS A 1 87 ? -11.247 11.639 -4.723 1.00 90.88 87 LYS A C 1
ATOM 676 O O . LYS A 1 87 ? -11.282 10.838 -5.647 1.00 90.88 87 LYS A O 1
ATOM 681 N N . GLU A 1 88 ? -10.599 11.390 -3.595 1.00 91.12 88 GLU A N 1
ATOM 682 C CA . GLU A 1 88 ? -9.866 10.159 -3.320 1.00 91.12 88 GLU A CA 1
ATOM 683 C C . GLU A 1 88 ? -10.813 8.960 -3.227 1.00 91.12 88 GLU A C 1
ATOM 685 O O . GLU A 1 88 ? -10.485 7.879 -3.706 1.00 91.12 88 GLU A O 1
ATOM 690 N N . GLU A 1 89 ? -12.003 9.159 -2.663 1.00 93.88 89 GLU A N 1
ATOM 691 C CA . GLU A 1 89 ? -13.061 8.149 -2.626 1.00 93.88 89 GLU A CA 1
ATOM 692 C C . GLU A 1 89 ? -13.580 7.817 -4.026 1.00 93.88 89 GLU A C 1
ATOM 694 O O . GLU A 1 89 ? -13.698 6.643 -4.366 1.00 93.88 89 GLU A O 1
ATOM 699 N N . GLU A 1 90 ? -13.806 8.826 -4.869 1.00 94.69 90 GLU A N 1
ATOM 700 C CA . GLU A 1 90 ? -14.204 8.629 -6.266 1.00 94.69 90 GLU A CA 1
ATOM 701 C C . GLU A 1 90 ? -13.134 7.860 -7.057 1.00 94.69 90 GLU A C 1
ATOM 703 O O . GLU A 1 90 ? -13.450 6.911 -7.773 1.00 94.69 90 GLU A O 1
ATOM 708 N N . ILE A 1 91 ? -11.851 8.192 -6.866 1.00 93.56 91 ILE A N 1
ATOM 709 C CA . ILE A 1 91 ? -10.735 7.444 -7.461 1.00 93.56 91 ILE A CA 1
ATOM 710 C C . ILE A 1 91 ? -10.749 5.987 -6.984 1.00 93.56 91 ILE A C 1
ATOM 712 O O . ILE A 1 91 ? -10.629 5.084 -7.811 1.00 93.56 91 ILE A O 1
ATOM 716 N N . ARG A 1 92 ? -10.925 5.740 -5.675 1.00 94.50 92 ARG A N 1
ATOM 717 C CA . ARG A 1 92 ? -11.020 4.377 -5.126 1.00 94.50 92 ARG A CA 1
ATOM 718 C C . ARG A 1 92 ? -12.198 3.614 -5.717 1.00 94.50 92 ARG A C 1
ATOM 720 O O . ARG A 1 92 ? -12.033 2.466 -6.115 1.00 94.50 92 ARG A O 1
ATOM 727 N N . LYS A 1 93 ? -13.365 4.244 -5.817 1.00 95.00 93 LYS A N 1
ATOM 728 C CA . LYS A 1 93 ? -14.545 3.644 -6.434 1.00 95.00 93 LYS A CA 1
ATOM 729 C C . LYS A 1 93 ? -14.250 3.199 -7.864 1.00 95.00 93 LYS A C 1
ATOM 731 O O . LYS A 1 93 ? -14.479 2.035 -8.174 1.00 95.00 93 LYS A O 1
ATOM 736 N N . ASN A 1 94 ? -13.671 4.075 -8.682 1.00 94.56 94 ASN A N 1
ATOM 737 C CA . ASN A 1 94 ? -13.365 3.769 -10.078 1.00 94.56 94 ASN A CA 1
ATOM 738 C C . ASN A 1 94 ? -12.394 2.584 -10.201 1.00 94.56 94 ASN A C 1
ATOM 740 O O . ASN A 1 94 ? -12.702 1.616 -10.887 1.00 94.56 94 ASN A O 1
ATOM 744 N N . ILE A 1 95 ? -11.271 2.583 -9.467 1.00 92.62 95 ILE A N 1
ATOM 745 C CA . ILE A 1 95 ? -10.294 1.476 -9.555 1.00 92.62 95 ILE A CA 1
ATOM 746 C C . ILE A 1 95 ? -10.854 0.133 -9.057 1.00 92.62 95 ILE A C 1
ATOM 748 O O . ILE A 1 95 ? -10.408 -0.928 -9.500 1.00 92.62 95 ILE A O 1
ATOM 752 N N . LEU A 1 96 ? -11.809 0.161 -8.122 1.00 93.00 96 LEU A N 1
ATOM 753 C CA . LEU A 1 96 ? -12.455 -1.034 -7.581 1.00 93.00 96 LEU A CA 1
ATOM 754 C C . LEU A 1 96 ? -13.539 -1.562 -8.527 1.00 93.00 96 LEU A C 1
ATOM 756 O O . LEU A 1 96 ? -13.622 -2.769 -8.748 1.00 93.00 96 LEU A O 1
ATOM 760 N N . GLU A 1 97 ? -14.352 -0.675 -9.101 1.00 92.00 97 GLU A N 1
ATOM 761 C CA . GLU A 1 97 ? -15.417 -1.027 -10.050 1.00 92.00 97 GLU A CA 1
ATOM 762 C C . GLU A 1 97 ? -14.859 -1.504 -11.395 1.00 92.00 97 GLU A C 1
ATOM 764 O O . GLU A 1 97 ? -15.391 -2.458 -11.966 1.00 92.00 97 GLU A O 1
ATOM 769 N N . ASP A 1 98 ? -13.728 -0.944 -11.829 1.00 90.94 98 ASP A N 1
ATOM 770 C CA . ASP A 1 98 ? -12.976 -1.393 -13.006 1.00 90.94 98 ASP A CA 1
ATOM 771 C C . ASP A 1 98 ? -12.199 -2.700 -12.760 1.00 90.94 98 ASP A C 1
ATOM 773 O O . ASP A 1 98 ? -11.543 -3.216 -13.667 1.00 90.94 98 ASP A O 1
ATOM 777 N N . ASN A 1 99 ? -12.274 -3.259 -11.544 1.00 89.56 99 ASN A N 1
ATOM 778 C CA . ASN A 1 99 ? -11.575 -4.477 -11.142 1.00 89.56 99 ASN A CA 1
ATOM 779 C C . ASN A 1 99 ? -10.066 -4.381 -11.434 1.00 89.56 99 ASN A C 1
ATOM 781 O O . ASN A 1 99 ? -9.507 -5.235 -12.120 1.00 89.56 99 ASN A O 1
ATOM 785 N N . LEU A 1 100 ? -9.413 -3.317 -10.948 1.00 88.69 100 LEU A N 1
ATOM 786 C CA . LEU A 1 100 ? -7.969 -3.084 -11.115 1.00 88.69 100 LEU A CA 1
ATOM 787 C C . LEU A 1 100 ? -7.151 -3.448 -9.869 1.00 88.69 100 LEU A C 1
ATOM 789 O O . LEU A 1 100 ? -5.932 -3.596 -9.946 1.00 88.69 100 LEU A O 1
ATOM 793 N N . VAL A 1 101 ? -7.808 -3.612 -8.720 1.00 90.00 101 VAL A N 1
ATOM 794 C CA . VAL A 1 101 ? -7.172 -4.010 -7.459 1.00 90.00 101 VAL A CA 1
ATOM 795 C C . VAL A 1 101 ? -7.318 -5.515 -7.284 1.00 90.00 101 VAL A C 1
ATOM 797 O O . VAL A 1 101 ? -8.428 -6.035 -7.325 1.00 90.00 101 VAL A O 1
ATOM 800 N N . ASP A 1 102 ? -6.199 -6.218 -7.082 1.00 86.56 102 ASP A N 1
ATOM 801 C CA . ASP A 1 102 ? -6.189 -7.652 -6.751 1.00 86.56 102 ASP A CA 1
ATOM 802 C C . ASP A 1 102 ? -6.903 -8.581 -7.767 1.00 86.56 102 ASP A C 1
ATOM 804 O O . ASP A 1 102 ? -7.225 -9.743 -7.488 1.00 86.56 102 ASP A O 1
ATOM 808 N N . ALA A 1 103 ? -7.051 -8.091 -8.998 1.00 69.12 103 ALA A N 1
ATOM 809 C CA . ALA A 1 103 ? -7.885 -8.606 -10.086 1.00 69.12 103 ALA A CA 1
ATOM 810 C C . ALA A 1 103 ? -7.408 -9.904 -10.773 1.00 69.12 103 ALA A C 1
ATOM 812 O O . ALA A 1 103 ? -7.837 -10.250 -11.878 1.00 69.12 103 ALA A O 1
ATOM 813 N N . GLY A 1 104 ? -6.484 -10.641 -10.158 1.00 69.94 104 GLY A N 1
ATOM 814 C CA . GLY A 1 104 ? -5.931 -11.862 -10.739 1.00 69.94 104 GLY A CA 1
ATOM 815 C C . GLY A 1 104 ? -6.970 -12.983 -10.867 1.00 69.94 104 GLY A C 1
ATOM 816 O O . GLY A 1 104 ? -7.753 -13.217 -9.952 1.00 69.94 104 GLY A O 1
ATOM 817 N N . ARG A 1 105 ? -6.923 -13.746 -11.972 1.00 66.75 105 ARG A N 1
ATOM 818 C CA . ARG A 1 105 ? -7.703 -14.990 -12.195 1.00 66.75 105 ARG A CA 1
ATOM 819 C C . ARG A 1 105 ? -9.232 -14.840 -12.072 1.00 66.75 105 ARG A C 1
ATOM 821 O O . ARG A 1 105 ? -9.883 -15.724 -11.516 1.00 66.75 105 ARG A O 1
ATOM 828 N N . GLU A 1 106 ? -9.795 -13.744 -12.586 1.00 73.25 106 GLU A N 1
ATOM 829 C CA . GLU A 1 106 ? -11.248 -13.463 -12.568 1.00 73.25 106 GLU A CA 1
ATOM 830 C C . GLU A 1 106 ? -11.860 -13.371 -11.158 1.00 73.25 106 GLU A C 1
ATOM 832 O O . GLU A 1 106 ? -13.076 -13.497 -10.981 1.00 73.25 106 GLU A O 1
ATOM 837 N N . ARG A 1 107 ? -11.029 -13.168 -10.130 1.00 83.94 107 ARG A N 1
ATOM 838 C CA . ARG A 1 107 ? -11.518 -12.910 -8.778 1.00 83.94 107 ARG A CA 1
ATOM 839 C C . ARG A 1 107 ? -12.139 -11.517 -8.689 1.00 83.94 107 ARG A C 1
ATOM 841 O O . ARG A 1 107 ? -11.759 -10.617 -9.433 1.00 83.94 107 ARG A O 1
ATOM 848 N N . LYS A 1 108 ? -13.097 -11.378 -7.771 1.00 86.62 108 LYS A N 1
ATOM 849 C CA . LYS A 1 108 ? -13.810 -10.123 -7.462 1.00 86.62 108 LYS A CA 1
ATOM 850 C C . LYS A 1 108 ? -13.760 -9.768 -5.972 1.00 86.62 108 LYS A C 1
ATOM 852 O O . LYS A 1 108 ? -14.484 -8.883 -5.519 1.00 86.62 108 LYS A O 1
ATOM 857 N N . ASP A 1 109 ? -12.983 -10.527 -5.207 1.00 91.88 109 ASP A N 1
ATOM 858 C CA . ASP A 1 109 ? -12.672 -10.248 -3.817 1.00 91.88 109 ASP A CA 1
ATOM 859 C C . ASP A 1 109 ? -11.277 -9.629 -3.708 1.00 91.88 109 ASP A C 1
ATOM 861 O O . ASP A 1 109 ? -10.404 -9.865 -4.544 1.00 91.88 109 ASP A O 1
ATOM 865 N N . ILE A 1 110 ? -11.086 -8.832 -2.664 1.00 94.25 110 ILE A N 1
ATOM 866 C CA . ILE A 1 110 ? -9.825 -8.159 -2.349 1.00 94.25 110 ILE A CA 1
ATOM 867 C C . ILE A 1 110 ? -9.274 -8.747 -1.065 1.00 94.25 110 ILE A C 1
ATOM 869 O O . ILE A 1 110 ? -10.037 -9.029 -0.137 1.00 94.25 110 ILE A O 1
ATOM 873 N N . PHE A 1 111 ? -7.958 -8.939 -1.023 1.00 95.06 111 PHE A N 1
ATOM 874 C CA . PHE A 1 111 ? -7.268 -9.455 0.143 1.00 95.06 111 PHE A CA 1
ATOM 875 C C . PHE A 1 111 ? -6.807 -8.315 1.039 1.00 95.06 111 PHE A C 1
ATOM 877 O O . PHE A 1 111 ? -6.146 -7.374 0.605 1.00 95.06 111 PHE A O 1
ATOM 884 N N . PHE A 1 112 ? -7.113 -8.441 2.322 1.00 95.56 112 PHE A N 1
ATOM 885 C CA . PHE A 1 112 ? -6.654 -7.530 3.355 1.00 95.56 112 PHE A CA 1
ATOM 886 C C . PHE A 1 112 ? -5.757 -8.292 4.322 1.00 95.56 112 PHE A C 1
ATOM 888 O O . PHE A 1 112 ? -6.059 -9.421 4.708 1.00 95.56 112 PHE A O 1
ATOM 895 N N . ALA A 1 113 ? -4.659 -7.660 4.725 1.00 95.25 113 ALA A N 1
ATOM 896 C CA . ALA A 1 113 ? -3.797 -8.139 5.795 1.00 95.25 113 ALA A CA 1
ATOM 897 C C . ALA A 1 113 ? -3.513 -6.980 6.747 1.00 95.25 113 ALA A C 1
ATOM 899 O O . ALA A 1 113 ? -2.923 -5.974 6.346 1.00 95.25 113 ALA A O 1
ATOM 900 N N . ASP A 1 114 ? -3.938 -7.118 7.995 1.00 94.38 114 ASP A N 1
ATOM 901 C CA . ASP A 1 114 ? -3.645 -6.161 9.049 1.00 94.38 114 ASP A CA 1
ATOM 902 C C . ASP A 1 114 ? -2.434 -6.637 9.846 1.00 94.38 114 ASP A C 1
ATOM 904 O O . ASP A 1 114 ? -2.506 -7.551 10.655 1.00 94.38 114 ASP A O 1
ATOM 908 N N . CYS A 1 115 ? -1.290 -6.015 9.583 1.00 92.44 115 CYS A N 1
ATOM 909 C CA . CYS A 1 115 ? -0.027 -6.356 10.235 1.00 92.44 115 CYS A CA 1
ATOM 910 C C . CYS A 1 115 ? 0.294 -5.390 11.390 1.00 92.44 115 CYS A C 1
ATOM 912 O O . CYS A 1 115 ? 1.458 -5.240 11.769 1.00 92.44 115 CYS A O 1
ATOM 914 N N . SER A 1 116 ? -0.698 -4.656 11.904 1.00 89.50 116 SER A N 1
ATOM 915 C CA . SER A 1 116 ? -0.497 -3.653 12.955 1.00 89.50 116 SER A CA 1
ATOM 916 C C . SER A 1 116 ? -0.005 -4.265 14.272 1.00 89.50 116 SER A C 1
ATOM 918 O O . SER A 1 116 ? 0.892 -3.682 14.892 1.00 89.50 116 SER A O 1
ATOM 920 N N . ASP A 1 117 ? -0.465 -5.470 14.610 1.00 88.75 117 ASP A N 1
ATOM 921 C CA . ASP A 1 117 ? -0.079 -6.221 15.816 1.00 88.75 117 ASP A CA 1
ATOM 922 C C . ASP A 1 117 ? 1.258 -6.968 15.700 1.00 88.75 117 ASP A C 1
ATOM 924 O O . ASP A 1 117 ? 1.737 -7.562 16.668 1.00 88.75 117 ASP A O 1
ATOM 928 N N . PHE A 1 118 ? 1.902 -6.945 14.530 1.00 90.94 118 PHE A N 1
ATOM 929 C CA . PHE A 1 118 ? 3.176 -7.636 14.349 1.00 90.94 118 PHE A CA 1
ATOM 930 C C . PHE A 1 118 ? 4.267 -6.977 15.194 1.00 90.94 118 PHE A C 1
ATOM 932 O O . PHE A 1 118 ? 4.396 -5.749 15.247 1.00 90.94 118 PHE A O 1
ATOM 939 N N . VAL A 1 119 ? 5.071 -7.799 15.868 1.00 89.56 119 VAL A N 1
ATOM 940 C CA . VAL A 1 119 ? 6.087 -7.317 16.810 1.00 89.56 119 VAL A CA 1
ATOM 941 C C . VAL A 1 119 ? 7.192 -6.592 16.051 1.00 89.56 119 VAL A C 1
ATOM 943 O O . VAL A 1 119 ? 7.623 -5.515 16.468 1.00 89.56 119 VAL A O 1
ATOM 946 N N . GLY A 1 120 ? 7.627 -7.161 14.922 1.00 89.56 120 GLY A N 1
ATOM 947 C CA . GLY A 1 120 ? 8.757 -6.661 14.151 1.00 89.56 120 GLY A CA 1
ATOM 948 C C . GLY A 1 120 ? 10.054 -6.558 14.963 1.00 89.56 120 GLY A C 1
ATOM 949 O O . GLY A 1 120 ? 10.210 -7.124 16.049 1.00 89.56 120 GLY A O 1
ATOM 950 N N . GLU A 1 121 ? 11.010 -5.821 14.415 1.00 90.31 121 GLU A N 1
ATOM 951 C CA . GLU A 1 121 ? 12.251 -5.403 15.056 1.00 90.31 121 GLU A CA 1
ATOM 952 C C . GLU A 1 121 ? 12.316 -3.880 15.080 1.00 90.31 121 GLU A C 1
ATOM 954 O O . GLU A 1 121 ? 12.043 -3.208 14.082 1.00 90.31 121 GLU A O 1
ATOM 959 N N . ILE A 1 122 ? 12.673 -3.318 16.232 1.00 87.44 122 ILE A N 1
ATOM 960 C CA . ILE A 1 122 ? 12.833 -1.873 16.375 1.00 87.44 122 ILE A CA 1
ATOM 961 C C . ILE A 1 122 ? 14.232 -1.503 15.889 1.00 87.44 122 ILE A C 1
ATOM 963 O O . ILE A 1 122 ? 15.230 -1.905 16.486 1.00 87.44 122 ILE A O 1
ATOM 967 N N . GLN A 1 123 ? 14.308 -0.694 14.833 1.00 84.75 123 GLN A N 1
ATOM 968 C CA . GLN A 1 123 ? 15.555 -0.103 14.363 1.00 84.75 123 GLN A CA 1
ATOM 969 C C . GLN A 1 123 ? 15.602 1.387 14.727 1.00 84.75 123 GLN A C 1
ATOM 971 O O . GLN A 1 123 ? 14.784 2.203 14.290 1.00 84.75 123 GLN A O 1
ATOM 976 N N . GLY A 1 124 ? 16.584 1.763 15.548 1.00 81.81 124 GLY A N 1
ATOM 977 C CA . GLY A 1 124 ? 16.744 3.136 16.022 1.00 81.81 124 GLY A CA 1
ATOM 978 C C . GLY A 1 124 ? 15.688 3.525 17.060 1.00 81.81 124 GLY A C 1
ATOM 979 O O . GLY A 1 124 ? 15.445 2.785 18.006 1.00 81.81 124 GLY A O 1
ATOM 980 N N . ARG A 1 125 ? 15.095 4.721 16.926 1.00 73.25 125 ARG A N 1
ATOM 981 C CA . ARG A 1 125 ? 14.220 5.291 17.970 1.00 73.25 125 ARG A CA 1
ATOM 982 C C . ARG A 1 125 ? 12.737 4.930 17.830 1.00 73.25 125 ARG A C 1
ATOM 984 O O . ARG A 1 125 ? 12.057 4.913 18.848 1.00 73.25 125 ARG A O 1
ATOM 991 N N . LYS A 1 126 ? 12.224 4.718 16.606 1.00 80.12 126 LYS A N 1
ATOM 992 C CA . LYS A 1 126 ? 10.771 4.561 16.343 1.00 80.12 126 LYS A CA 1
ATOM 993 C C . LYS A 1 126 ? 10.391 3.749 15.093 1.00 80.12 126 LYS A C 1
ATOM 995 O O . LYS A 1 126 ? 9.206 3.641 14.797 1.00 80.12 126 LYS A O 1
ATOM 1000 N N . VAL A 1 127 ? 11.343 3.214 14.325 1.00 85.38 127 VAL A N 1
ATOM 1001 C CA . VAL A 1 127 ? 11.009 2.481 13.092 1.00 85.38 127 VAL A CA 1
ATOM 1002 C C . VAL A 1 127 ? 10.883 0.998 13.415 1.00 85.38 127 VAL A C 1
ATOM 1004 O O . VAL A 1 127 ? 11.850 0.384 13.858 1.00 85.38 127 VAL A O 1
ATOM 1007 N N . ARG A 1 128 ? 9.693 0.433 13.193 1.00 88.19 128 ARG A N 1
ATOM 1008 C CA . ARG A 1 128 ? 9.442 -1.009 13.280 1.00 88.19 128 ARG A CA 1
ATOM 1009 C C . ARG A 1 128 ? 9.607 -1.631 11.898 1.00 88.19 128 ARG A C 1
ATOM 1011 O O . ARG A 1 128 ? 8.950 -1.205 10.950 1.00 88.19 128 ARG A O 1
ATOM 1018 N N . ILE A 1 129 ? 10.468 -2.633 11.793 1.00 90.31 129 ILE A N 1
ATOM 1019 C CA . ILE A 1 129 ? 10.727 -3.391 10.568 1.00 90.31 129 ILE A CA 1
ATOM 1020 C C . ILE A 1 129 ? 10.148 -4.787 10.742 1.00 90.31 129 ILE A C 1
ATOM 1022 O O . ILE A 1 129 ? 10.356 -5.410 11.775 1.00 90.31 129 ILE A O 1
ATOM 1026 N N . LEU A 1 130 ? 9.411 -5.279 9.748 1.00 91.06 130 LEU A N 1
ATOM 1027 C CA . LEU A 1 130 ? 8.878 -6.637 9.802 1.00 91.06 130 LEU A CA 1
ATOM 1028 C C . LEU A 1 130 ? 10.005 -7.666 9.740 1.00 91.06 130 LEU A C 1
ATOM 1030 O O . LEU A 1 130 ? 10.926 -7.548 8.926 1.00 91.06 130 LEU A O 1
ATOM 1034 N N . LYS A 1 131 ? 9.892 -8.698 10.571 1.00 93.12 131 LYS A N 1
ATOM 1035 C CA . LYS A 1 131 ? 10.801 -9.841 10.557 1.00 93.12 131 LYS A CA 1
ATOM 1036 C C . LYS A 1 131 ? 10.615 -10.669 9.294 1.00 93.12 131 LYS A C 1
ATOM 1038 O O . LYS A 1 131 ? 9.558 -10.669 8.661 1.00 93.12 131 LYS A O 1
ATOM 1043 N N . THR A 1 132 ? 11.638 -11.442 8.950 1.00 90.25 132 THR A N 1
ATOM 1044 C CA . THR A 1 132 ? 11.581 -12.339 7.788 1.00 90.25 132 THR A CA 1
ATOM 1045 C C . THR A 1 132 ? 10.458 -13.371 7.941 1.00 90.25 132 THR A C 1
ATOM 1047 O O . THR A 1 132 ? 9.758 -13.672 6.976 1.00 90.25 132 THR A O 1
ATOM 1050 N N . GLU A 1 133 ? 10.226 -13.878 9.152 1.00 93.06 133 GLU A N 1
ATOM 1051 C CA . GLU A 1 133 ? 9.161 -14.835 9.470 1.00 93.06 133 GLU A CA 1
ATOM 1052 C C . GLU A 1 133 ? 7.768 -14.225 9.271 1.00 93.06 133 GLU A C 1
ATOM 1054 O O . GLU A 1 133 ? 6.884 -14.877 8.717 1.00 93.06 133 GLU A O 1
ATOM 1059 N N . GLU A 1 134 ? 7.600 -12.961 9.662 1.00 94.31 134 GLU A N 1
ATOM 1060 C CA . GLU A 1 134 ? 6.371 -12.182 9.484 1.00 94.31 134 GLU A CA 1
ATOM 1061 C C . GLU A 1 134 ? 6.109 -11.886 7.998 1.00 94.31 134 GLU A C 1
ATOM 1063 O O . GLU A 1 134 ? 5.007 -12.083 7.492 1.00 94.31 134 GLU A O 1
ATOM 1068 N N . ILE A 1 135 ? 7.134 -11.494 7.236 1.00 92.94 135 ILE A N 1
ATOM 1069 C CA . ILE A 1 135 ? 7.008 -11.313 5.780 1.00 92.94 135 ILE A CA 1
ATOM 1070 C C . ILE A 1 135 ? 6.647 -12.642 5.100 1.00 92.94 135 ILE A C 1
ATOM 1072 O O . ILE A 1 135 ? 5.817 -12.683 4.182 1.00 92.94 135 ILE A O 1
ATOM 1076 N N . ASN A 1 136 ? 7.243 -13.748 5.550 1.00 92.56 136 ASN A N 1
ATOM 1077 C CA . ASN A 1 136 ? 6.958 -15.080 5.030 1.00 92.56 136 ASN A CA 1
ATOM 1078 C C . ASN A 1 136 ? 5.529 -15.534 5.352 1.00 92.56 136 ASN A C 1
ATOM 1080 O O . ASN A 1 136 ? 4.905 -16.166 4.495 1.00 92.56 136 ASN A O 1
ATOM 1084 N N . SER A 1 137 ? 4.993 -15.216 6.535 1.00 95.06 137 SER A N 1
ATOM 1085 C CA . SER A 1 137 ? 3.605 -15.535 6.887 1.00 95.06 137 SER A CA 1
ATOM 1086 C C . SER A 1 137 ? 2.622 -14.768 5.999 1.00 95.06 137 SER A C 1
ATOM 1088 O O . SER A 1 137 ? 1.766 -15.398 5.375 1.00 95.06 137 SER A O 1
ATOM 1090 N N . ILE A 1 138 ? 2.820 -13.457 5.816 1.00 94.69 138 ILE A N 1
ATOM 1091 C CA . ILE A 1 138 ? 2.014 -12.620 4.909 1.00 94.69 138 ILE A CA 1
ATOM 1092 C C . ILE A 1 138 ? 2.065 -13.183 3.484 1.00 94.69 138 ILE A C 1
ATOM 1094 O O . ILE A 1 138 ? 1.035 -13.416 2.851 1.00 94.69 138 ILE A O 1
ATOM 1098 N N . THR A 1 139 ? 3.272 -13.472 2.988 1.00 93.38 139 THR A N 1
ATOM 1099 C CA . THR A 1 139 ? 3.480 -14.016 1.638 1.00 93.38 139 THR A CA 1
ATOM 1100 C C . THR A 1 139 ? 2.784 -15.366 1.459 1.00 93.38 139 THR A C 1
ATOM 1102 O O . THR A 1 139 ? 2.225 -15.648 0.397 1.00 93.38 139 THR A O 1
ATOM 1105 N N . LYS A 1 140 ? 2.816 -16.224 2.483 1.00 94.62 140 LYS A N 1
ATOM 1106 C CA . LYS A 1 140 ? 2.173 -17.540 2.468 1.00 94.62 140 LYS A CA 1
ATOM 1107 C C . LYS A 1 140 ? 0.654 -17.416 2.395 1.00 94.62 140 LYS A C 1
ATOM 1109 O O . LYS A 1 140 ? 0.055 -18.100 1.565 1.00 94.62 140 LYS A O 1
ATOM 1114 N N . GLU A 1 141 ? 0.048 -16.558 3.211 1.00 95.56 141 GLU A N 1
ATOM 1115 C CA . GLU A 1 141 ? -1.404 -16.354 3.201 1.00 95.56 141 GLU A CA 1
ATOM 1116 C C . GLU A 1 141 ? -1.876 -15.707 1.898 1.00 95.56 141 GLU A C 1
ATOM 1118 O O . GLU A 1 141 ? -2.790 -16.233 1.263 1.00 95.56 141 GLU A O 1
ATOM 1123 N N . TYR A 1 142 ? -1.167 -14.689 1.397 1.00 93.50 142 TYR A N 1
ATOM 1124 C CA . TYR A 1 142 ? -1.466 -14.109 0.086 1.00 93.50 142 TYR A CA 1
ATOM 1125 C C . TYR A 1 142 ? -1.416 -15.163 -1.027 1.00 93.50 142 TYR A C 1
ATOM 1127 O O . TYR A 1 142 ? -2.330 -15.257 -1.841 1.00 93.50 142 TYR A O 1
ATOM 1135 N N . ARG A 1 143 ? -0.381 -16.017 -1.063 1.00 91.88 143 ARG A N 1
ATOM 1136 C CA . ARG A 1 143 ? -0.262 -17.087 -2.074 1.00 91.88 143 ARG A CA 1
ATOM 1137 C C . ARG A 1 143 ? -1.372 -18.128 -1.962 1.00 91.88 143 ARG A C 1
ATOM 1139 O O . ARG A 1 143 ? -1.852 -18.599 -2.994 1.00 91.88 143 ARG A O 1
ATOM 1146 N N . LYS A 1 144 ? -1.774 -18.501 -0.742 1.00 93.38 144 LYS A N 1
ATOM 1147 C CA . LYS A 1 144 ? -2.910 -19.407 -0.519 1.00 93.38 144 LYS A CA 1
ATOM 1148 C C . LYS A 1 144 ? -4.196 -18.790 -1.044 1.00 93.38 144 LYS A C 1
ATOM 1150 O O . LYS A 1 144 ? -4.892 -19.453 -1.805 1.00 93.38 144 LYS A O 1
ATOM 1155 N N . TRP A 1 145 ? -4.477 -17.539 -0.688 1.00 92.88 145 TRP A N 1
ATOM 1156 C CA . TRP A 1 145 ? -5.645 -16.823 -1.184 1.00 92.88 145 TRP A CA 1
ATOM 1157 C C . TRP A 1 145 ? -5.626 -16.694 -2.707 1.00 92.88 145 TRP A C 1
ATOM 1159 O O . TRP A 1 145 ? -6.575 -17.079 -3.387 1.00 92.88 145 TRP A O 1
ATOM 1169 N N . PHE A 1 146 ? -4.495 -16.270 -3.268 1.00 88.75 146 PHE A N 1
ATOM 1170 C CA . PHE A 1 146 ? -4.348 -16.089 -4.705 1.00 88.75 146 PHE A CA 1
ATOM 1171 C C . PHE A 1 146 ? -4.509 -17.406 -5.489 1.00 88.75 146 PHE A C 1
ATOM 1173 O O . PHE A 1 146 ? -5.022 -17.424 -6.614 1.00 88.75 146 PHE A O 1
ATOM 1180 N N . GLY A 1 147 ? -4.066 -18.520 -4.899 1.00 87.06 147 GLY A N 1
ATOM 1181 C CA . GLY A 1 147 ? -4.109 -19.858 -5.483 1.00 87.06 147 GLY A CA 1
ATOM 1182 C C . GLY A 1 147 ? -5.422 -20.623 -5.288 1.00 87.06 147 GLY A C 1
ATOM 1183 O O . GLY A 1 147 ? -5.694 -21.522 -6.083 1.00 87.06 147 GLY A O 1
ATOM 1184 N N . ASN A 1 148 ? -6.229 -20.287 -4.276 1.00 85.50 148 ASN A N 1
ATOM 1185 C CA . ASN A 1 148 ? -7.393 -21.064 -3.843 1.00 85.50 148 ASN A CA 1
ATOM 1186 C C . ASN A 1 148 ? -8.654 -20.192 -3.708 1.00 85.50 148 ASN A C 1
ATOM 1188 O O . ASN A 1 148 ? -8.747 -19.358 -2.812 1.00 85.50 148 ASN A O 1
ATOM 1192 N N . LYS A 1 149 ? -9.683 -20.471 -4.523 1.00 79.12 149 LYS A N 1
ATOM 1193 C CA . LYS A 1 149 ? -10.983 -19.769 -4.462 1.00 79.12 149 LYS A CA 1
ATOM 1194 C C . LYS A 1 149 ? -11.688 -19.913 -3.102 1.00 79.12 149 LYS A C 1
ATOM 1196 O O . LYS A 1 149 ? -12.412 -19.013 -2.686 1.00 79.12 149 LYS A O 1
ATOM 1201 N N . ASN A 1 150 ? -11.436 -21.008 -2.382 1.00 86.44 150 ASN A N 1
ATOM 1202 C CA . ASN A 1 150 ? -12.038 -21.308 -1.080 1.00 86.44 150 ASN A CA 1
ATOM 1203 C C . ASN A 1 150 ? -11.125 -20.922 0.092 1.00 86.44 150 ASN A C 1
ATOM 1205 O O . ASN A 1 150 ? -11.117 -21.588 1.125 1.00 86.44 150 ASN A O 1
ATOM 1209 N N . TYR A 1 151 ? -10.320 -19.871 -0.066 1.00 90.56 151 TYR A N 1
ATOM 1210 C CA . TYR A 1 151 ? -9.498 -19.353 1.021 1.00 90.56 151 TYR A CA 1
ATOM 1211 C C . TYR A 1 151 ? -10.343 -18.953 2.235 1.00 90.56 151 TYR A C 1
ATOM 1213 O O . TYR A 1 151 ? -11.353 -18.250 2.095 1.00 90.56 151 TYR A O 1
ATOM 1221 N N . LEU A 1 152 ? -9.884 -19.402 3.401 1.00 90.94 152 LEU A N 1
ATOM 1222 C CA . LEU A 1 152 ? -10.404 -19.071 4.721 1.00 90.94 152 LEU A CA 1
ATOM 1223 C C . LEU A 1 152 ? -9.425 -18.089 5.378 1.00 90.94 152 LEU A C 1
ATOM 1225 O O . LEU A 1 152 ? -8.249 -18.441 5.499 1.00 90.94 152 LEU A O 1
ATOM 1229 N N . PRO A 1 153 ? -9.881 -16.885 5.765 1.00 93.06 153 PRO A N 1
ATOM 1230 C CA . PRO A 1 153 ? -9.028 -15.915 6.436 1.00 93.06 153 PRO A CA 1
ATOM 1231 C C . PRO A 1 153 ? -8.493 -16.399 7.789 1.00 93.06 153 PRO A C 1
ATOM 1233 O O . PRO A 1 153 ? -9.084 -17.257 8.446 1.00 93.06 153 PRO A O 1
ATOM 1236 N N . THR A 1 154 ? -7.354 -15.837 8.176 1.00 92.06 154 THR A N 1
ATOM 1237 C CA . THR A 1 154 ? -6.683 -16.039 9.465 1.00 92.06 154 THR A CA 1
ATOM 1238 C C . THR A 1 154 ? -7.024 -14.901 10.434 1.00 92.06 154 THR A C 1
ATOM 1240 O O . THR A 1 154 ? -7.855 -14.052 10.143 1.00 92.06 154 THR A O 1
ATOM 1243 N N . ASP A 1 155 ? -6.370 -14.882 11.589 1.00 90.25 155 ASP A N 1
ATOM 1244 C CA . ASP A 1 155 ? -6.422 -13.813 12.592 1.00 90.25 155 ASP A CA 1
ATOM 1245 C C . ASP A 1 155 ? -6.056 -12.421 12.047 1.00 90.25 155 ASP A C 1
ATOM 1247 O O . ASP A 1 155 ? -6.723 -11.449 12.376 1.00 90.25 155 ASP A O 1
ATOM 1251 N N . PHE A 1 156 ? -5.037 -12.322 11.191 1.00 93.56 156 PHE A N 1
ATOM 1252 C CA . PHE A 1 156 ? -4.566 -11.042 10.644 1.00 93.56 156 PHE A CA 1
ATOM 1253 C C . PHE A 1 156 ? -4.980 -10.793 9.185 1.00 93.56 156 PHE A C 1
ATOM 1255 O O . PHE A 1 156 ? -4.538 -9.820 8.575 1.00 93.56 156 PHE A O 1
ATOM 1262 N N . THR A 1 157 ? -5.785 -11.672 8.580 1.00 95.50 157 THR A N 1
ATOM 1263 C CA . THR A 1 157 ? -6.182 -11.545 7.169 1.00 95.50 157 THR A CA 1
ATOM 1264 C C . THR A 1 157 ? -7.690 -11.529 7.001 1.00 95.50 157 THR A C 1
ATOM 1266 O O . THR A 1 157 ? -8.435 -12.044 7.825 1.00 95.50 157 THR A O 1
ATOM 1269 N N . ALA A 1 158 ? -8.146 -10.944 5.900 1.00 95.00 158 ALA A N 1
ATOM 1270 C CA . ALA A 1 158 ? -9.542 -10.916 5.507 1.00 95.00 158 ALA A CA 1
ATOM 1271 C C . ALA A 1 158 ? -9.664 -10.921 3.983 1.00 95.00 158 ALA A C 1
ATOM 1273 O O . ALA A 1 158 ? -8.710 -10.644 3.252 1.00 95.00 158 ALA A O 1
ATOM 1274 N N . LYS A 1 159 ? -10.862 -11.245 3.499 1.00 93.69 159 LYS A N 1
ATOM 1275 C CA . LYS A 1 159 ? -11.242 -11.044 2.103 1.00 93.69 159 LYS A CA 1
ATOM 1276 C C . LYS A 1 159 ? -12.597 -10.361 2.061 1.00 93.69 159 LYS A C 1
ATOM 1278 O O . LYS A 1 159 ? -13.471 -10.737 2.837 1.00 93.69 159 LYS A O 1
ATOM 1283 N N . ALA A 1 160 ? -12.773 -9.410 1.155 1.00 94.38 160 ALA A N 1
ATOM 1284 C CA . ALA A 1 160 ? -14.046 -8.719 0.997 1.00 94.38 160 ALA A CA 1
ATOM 1285 C C . ALA A 1 160 ? -14.437 -8.639 -0.473 1.00 94.38 160 ALA A C 1
ATOM 1287 O O . ALA A 1 160 ? -13.606 -8.348 -1.334 1.00 94.38 160 ALA A O 1
ATOM 1288 N N . ALA A 1 161 ? -15.711 -8.893 -0.758 1.00 94.00 161 ALA A N 1
ATOM 1289 C CA . ALA A 1 161 ? -16.276 -8.656 -2.081 1.00 94.00 161 ALA A CA 1
ATOM 1290 C C . ALA A 1 161 ? -16.572 -7.162 -2.274 1.00 94.00 161 ALA A C 1
ATOM 1292 O O . ALA A 1 161 ? -16.816 -6.441 -1.305 1.00 94.00 161 ALA A O 1
ATOM 1293 N N . LEU A 1 162 ? -16.652 -6.711 -3.528 1.00 94.12 162 LEU A N 1
ATOM 1294 C CA . LEU A 1 162 ? -16.966 -5.315 -3.855 1.00 94.12 162 LEU A CA 1
ATOM 1295 C C . LEU A 1 162 ? -18.236 -4.795 -3.153 1.00 94.12 162 LEU A C 1
ATOM 1297 O O . LEU A 1 162 ? -18.261 -3.666 -2.676 1.00 94.12 162 LEU A O 1
ATOM 1301 N N . GLU A 1 163 ? -19.272 -5.625 -3.030 1.00 94.56 163 GLU A N 1
ATOM 1302 C CA . GLU A 1 163 ? -20.525 -5.250 -2.356 1.00 94.56 163 GLU A CA 1
ATOM 1303 C C . GLU A 1 163 ? -20.365 -5.021 -0.848 1.00 94.56 163 GLU A C 1
ATOM 1305 O O . GLU A 1 163 ? -21.097 -4.235 -0.251 1.00 94.56 163 GLU A O 1
ATOM 1310 N N . GLU A 1 164 ? -19.404 -5.689 -0.216 1.00 94.62 164 GLU A N 1
ATOM 1311 C CA . GLU A 1 164 ? -19.074 -5.460 1.187 1.00 94.62 164 GLU A CA 1
ATOM 1312 C C . GLU A 1 164 ? -18.285 -4.159 1.355 1.00 94.62 164 GLU A C 1
ATOM 1314 O O . GLU A 1 164 ? -18.570 -3.370 2.252 1.00 94.62 164 GLU A O 1
ATOM 1319 N N . ILE A 1 165 ? -17.349 -3.899 0.441 1.00 95.38 165 ILE A N 1
ATOM 1320 C CA . ILE A 1 165 ? -16.540 -2.676 0.414 1.00 95.38 165 ILE A CA 1
ATOM 1321 C C . ILE A 1 165 ? -17.425 -1.440 0.181 1.00 95.38 165 ILE A C 1
ATOM 1323 O O . ILE A 1 165 ? -17.250 -0.417 0.841 1.00 95.38 165 ILE A O 1
ATOM 1327 N N . LYS A 1 166 ? -18.440 -1.549 -0.687 1.00 95.06 166 LYS A N 1
ATOM 1328 C CA . LYS A 1 166 ? -19.450 -0.501 -0.922 1.00 95.06 166 LYS A CA 1
ATOM 1329 C C . LYS A 1 166 ? -20.212 -0.107 0.341 1.00 95.06 166 LYS A C 1
ATOM 1331 O O . LYS A 1 166 ? -20.464 1.071 0.549 1.00 95.06 166 LYS A O 1
ATOM 1336 N N . LYS A 1 167 ? -20.563 -1.075 1.196 1.00 94.88 167 LYS A N 1
ATOM 1337 C CA . LYS A 1 167 ? -21.260 -0.812 2.472 1.00 94.88 167 LYS A CA 1
ATOM 1338 C C . LYS A 1 167 ? -20.395 -0.068 3.488 1.00 94.88 167 LYS A C 1
ATOM 1340 O O . LYS A 1 167 ? -20.920 0.404 4.489 1.00 94.88 167 LYS A O 1
ATOM 1345 N N . ARG A 1 168 ? -19.084 -0.021 3.256 1.00 93.06 168 ARG A N 1
ATOM 1346 C CA . ARG A 1 168 ? -18.098 0.654 4.099 1.00 93.06 168 ARG A CA 1
ATOM 1347 C C . ARG A 1 168 ? -17.480 1.855 3.381 1.00 93.06 168 ARG A C 1
ATOM 1349 O O . ARG A 1 168 ? -16.302 2.135 3.578 1.00 93.06 168 ARG A O 1
ATOM 1356 N N . ASP A 1 169 ? -18.250 2.503 2.505 1.00 93.62 169 ASP A N 1
ATOM 1357 C CA . ASP A 1 169 ? -17.886 3.745 1.810 1.00 93.62 169 ASP A CA 1
ATOM 1358 C C . ASP A 1 169 ? -16.540 3.670 1.066 1.00 93.62 169 ASP A C 1
ATOM 1360 O O . ASP A 1 169 ? -15.742 4.608 1.048 1.00 93.62 169 ASP A O 1
ATOM 1364 N N . TYR A 1 170 ? -16.252 2.508 0.466 1.00 94.94 170 TYR A N 1
ATOM 1365 C CA . TYR A 1 170 ? -15.014 2.259 -0.279 1.00 94.94 170 TYR A CA 1
ATOM 1366 C C . TYR A 1 170 ? -13.730 2.511 0.541 1.00 94.94 170 TYR A C 1
ATOM 1368 O O . TYR A 1 170 ? -12.679 2.862 -0.010 1.00 94.94 170 TYR A O 1
ATOM 1376 N N . LEU A 1 171 ? -13.792 2.324 1.865 1.00 94.44 171 LEU A N 1
ATOM 1377 C CA . LEU A 1 171 ? -12.622 2.340 2.740 1.00 94.44 171 LEU A CA 1
ATOM 1378 C C . LEU A 1 171 ? -11.800 1.062 2.546 1.00 94.44 171 LEU A C 1
ATOM 1380 O O . LEU A 1 171 ? -12.328 -0.048 2.617 1.00 94.44 171 LEU A O 1
ATOM 1384 N N . LEU A 1 172 ? -10.489 1.211 2.343 1.00 94.38 172 LEU A N 1
ATOM 1385 C CA . LEU A 1 172 ? -9.563 0.094 2.094 1.00 94.38 172 LEU A CA 1
ATOM 1386 C C . LEU A 1 172 ? -8.575 -0.137 3.249 1.00 94.38 172 LEU A C 1
ATOM 1388 O O . LEU A 1 172 ? -7.501 -0.702 3.052 1.00 94.38 172 LEU A O 1
ATOM 1392 N N . LEU A 1 173 ? -8.919 0.304 4.461 1.00 93.25 173 LEU A N 1
ATOM 1393 C CA . LEU A 1 173 ? -8.108 0.059 5.654 1.00 93.25 173 LEU A CA 1
ATOM 1394 C C . LEU A 1 173 ? -8.247 -1.413 6.087 1.00 93.25 173 LEU A C 1
ATOM 1396 O O . LEU A 1 173 ? -9.367 -1.823 6.399 1.00 93.25 173 LEU A O 1
ATOM 1400 N N . PRO A 1 174 ? -7.153 -2.198 6.166 1.00 93.69 174 PRO A N 1
ATOM 1401 C CA . PRO A 1 174 ? -7.227 -3.621 6.506 1.00 93.69 174 PRO A CA 1
ATOM 1402 C C . PRO A 1 174 ? -7.964 -3.912 7.814 1.00 93.69 174 PRO A C 1
ATOM 1404 O O . PRO A 1 174 ? -8.820 -4.794 7.828 1.00 93.69 174 PRO A O 1
ATOM 1407 N N . GLY A 1 175 ? -7.720 -3.101 8.850 1.00 90.62 175 GLY A N 1
ATOM 1408 C CA . GLY A 1 175 ? -8.337 -3.240 10.172 1.00 90.62 175 GLY A CA 1
ATOM 1409 C C . GLY A 1 175 ? -9.865 -3.261 10.164 1.00 90.62 175 GLY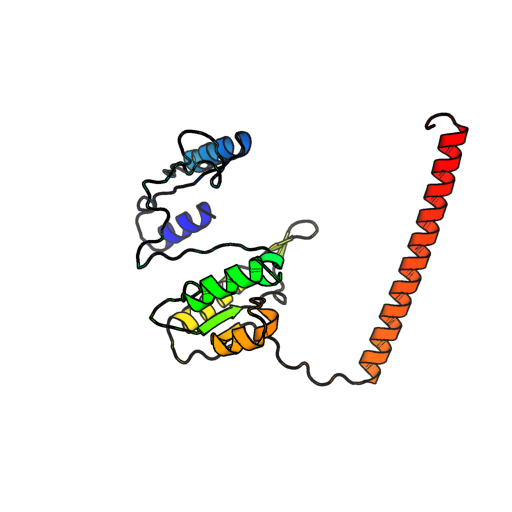 A C 1
ATOM 1410 O O . GLY A 1 175 ? -10.475 -3.880 11.021 1.00 90.62 175 GLY A O 1
ATOM 1411 N N . ILE A 1 176 ? -10.511 -2.651 9.167 1.00 91.12 176 ILE A N 1
ATOM 1412 C CA . ILE A 1 176 ? -11.976 -2.667 9.032 1.00 91.12 176 ILE A CA 1
ATOM 1413 C C . ILE A 1 176 ? -12.502 -4.074 8.690 1.00 91.12 176 ILE A C 1
ATOM 1415 O O . ILE A 1 176 ? -13.634 -4.417 9.030 1.00 91.12 176 ILE A O 1
ATOM 1419 N N . TYR A 1 177 ? -11.694 -4.873 7.993 1.00 92.81 177 TYR A N 1
ATOM 1420 C CA . TYR A 1 177 ? -12.071 -6.187 7.472 1.00 92.81 177 TYR A CA 1
ATOM 1421 C C . TYR A 1 177 ? -11.518 -7.334 8.317 1.00 92.81 177 TYR A C 1
ATOM 1423 O O . TYR A 1 177 ? -12.114 -8.407 8.345 1.00 92.81 177 TYR A O 1
ATOM 1431 N N . THR A 1 178 ? -10.385 -7.122 8.987 1.00 88.62 178 THR A N 1
ATOM 1432 C CA . THR A 1 178 ? -9.755 -8.105 9.880 1.00 88.62 178 THR A CA 1
ATOM 1433 C C . THR A 1 178 ? -10.303 -8.054 11.301 1.00 88.62 178 THR A C 1
ATOM 1435 O O . THR A 1 178 ? -10.066 -8.987 12.064 1.00 88.62 178 THR A O 1
ATOM 1438 N N . TYR A 1 179 ? -11.043 -6.999 11.664 1.00 73.62 179 TYR A N 1
ATOM 1439 C CA . TYR A 1 179 ? -11.611 -6.857 12.999 1.00 73.62 179 TYR A CA 1
ATOM 1440 C C . TYR A 1 179 ? -12.489 -8.057 13.364 1.00 73.62 179 TYR A C 1
ATOM 1442 O O . TYR A 1 179 ? -13.514 -8.327 12.734 1.00 73.62 179 TYR A O 1
ATOM 1450 N N . GLN A 1 180 ? -12.093 -8.749 14.425 1.00 63.16 180 GLN A N 1
ATOM 1451 C CA . GLN A 1 180 ? -12.953 -9.671 15.149 1.00 63.16 180 GLN A CA 1
ATOM 1452 C C . GLN A 1 180 ? -13.541 -8.906 16.331 1.00 63.16 180 GLN A C 1
ATOM 1454 O O . GLN A 1 180 ? -12.816 -8.148 16.974 1.00 63.16 180 GLN A O 1
ATOM 1459 N N . GLU A 1 181 ? -14.836 -9.086 16.612 1.00 55.88 181 GLU A N 1
ATOM 1460 C CA . GLU A 1 181 ? -15.453 -8.517 17.814 1.00 55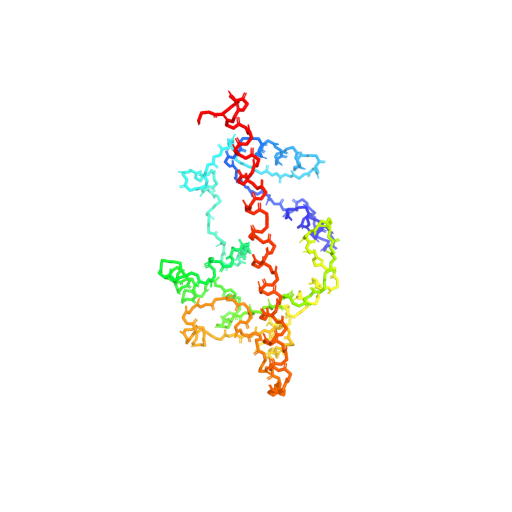.88 181 GLU A CA 1
ATOM 1461 C C . GLU A 1 181 ? -14.580 -8.841 19.028 1.00 55.88 181 GLU A C 1
ATOM 1463 O O . GLU A 1 181 ? -14.349 -10.012 19.351 1.00 55.88 181 GLU A O 1
ATOM 1468 N N . GLU A 1 182 ? -14.060 -7.804 19.690 1.00 57.72 182 GLU A N 1
ATOM 1469 C CA . GLU A 1 182 ? -13.390 -8.014 20.962 1.00 57.72 182 GLU A CA 1
ATOM 1470 C C . GLU A 1 182 ? -14.390 -8.671 21.914 1.00 57.72 182 GLU A C 1
ATOM 1472 O O . GLU A 1 182 ? -15.549 -8.254 22.003 1.00 57.72 182 GLU A O 1
ATOM 1477 N N . LYS A 1 183 ? -13.947 -9.708 22.638 1.00 58.22 183 LYS A N 1
ATOM 1478 C CA . LYS A 1 183 ? -14.777 -10.305 23.689 1.00 58.22 183 LYS A CA 1
ATOM 1479 C C . LYS A 1 183 ? -15.294 -9.176 24.584 1.00 58.22 183 LYS A C 1
ATOM 1481 O O . LYS A 1 183 ? -14.492 -8.309 24.937 1.00 58.22 183 LYS A O 1
ATOM 1486 N N . PRO A 1 184 ? -16.584 -9.179 24.964 1.00 60.56 184 PRO A N 1
ATOM 1487 C CA . PRO A 1 184 ? -17.139 -8.132 25.807 1.00 60.56 184 PRO A CA 1
ATOM 1488 C C . PRO A 1 184 ? -16.271 -7.994 27.059 1.00 60.56 184 PRO A C 1
ATOM 1490 O O . PRO A 1 184 ? -16.196 -8.914 27.876 1.00 60.56 184 PRO A O 1
ATOM 1493 N N . ARG A 1 185 ? -15.557 -6.867 27.158 1.00 67.31 185 ARG A N 1
ATOM 1494 C CA . ARG A 1 185 ? -14.731 -6.543 28.320 1.00 67.31 185 ARG A CA 1
ATOM 1495 C C . ARG A 1 185 ? -15.650 -6.269 29.501 1.00 67.31 185 ARG A C 1
ATOM 1497 O O . ARG A 1 185 ? -16.750 -5.739 29.329 1.00 67.31 185 ARG A O 1
ATOM 1504 N N . ASP A 1 186 ? -15.199 -6.619 30.699 1.00 83.25 186 ASP A N 1
ATOM 1505 C CA . ASP A 1 186 ? -15.943 -6.303 31.915 1.00 83.25 186 ASP A CA 1
ATOM 1506 C C . ASP A 1 186 ? -16.119 -4.770 32.011 1.00 83.25 186 ASP A C 1
ATOM 1508 O O . ASP A 1 186 ? -15.124 -4.036 31.969 1.00 83.25 186 ASP A O 1
ATOM 1512 N N . PRO A 1 187 ? -17.354 -4.250 32.162 1.00 82.94 187 PRO A N 1
ATOM 1513 C CA . PRO A 1 187 ? -17.602 -2.827 32.388 1.00 82.94 187 PRO A CA 1
ATOM 1514 C C . PRO A 1 187 ? -16.740 -2.204 33.500 1.00 82.94 187 PRO A C 1
ATOM 1516 O O . PRO A 1 187 ? -16.441 -1.007 33.453 1.00 82.94 187 PRO A O 1
ATOM 1519 N N . GLN A 1 188 ? -16.317 -2.988 34.500 1.00 81.75 188 GLN A N 1
ATOM 1520 C CA . GLN A 1 188 ? -15.418 -2.516 35.554 1.00 81.75 188 GLN A CA 1
ATOM 1521 C C . GLN A 1 188 ? -13.986 -2.265 35.066 1.00 81.75 188 GLN A C 1
ATOM 1523 O O . GLN A 1 188 ? -13.361 -1.303 35.520 1.00 81.75 188 GLN A O 1
ATOM 1528 N N . GLU A 1 189 ? -13.462 -3.084 34.151 1.00 82.19 189 GLU A N 1
ATOM 1529 C CA . GLU A 1 189 ? -12.138 -2.874 33.548 1.00 82.19 189 GLU A CA 1
ATOM 1530 C C . GLU A 1 189 ? -12.133 -1.618 32.681 1.00 82.19 189 GLU A C 1
ATOM 1532 O O . GLU A 1 189 ? -11.263 -0.764 32.856 1.00 82.19 189 GLU A O 1
ATOM 1537 N N . ILE A 1 190 ? -13.168 -1.439 31.852 1.00 81.56 190 ILE A N 1
ATOM 1538 C CA . ILE A 1 190 ? -13.336 -0.238 31.020 1.00 81.56 190 ILE A CA 1
ATOM 1539 C C . ILE A 1 190 ? -13.362 1.017 31.897 1.00 81.56 190 ILE A C 1
ATOM 1541 O O . ILE A 1 190 ? -12.680 2.003 31.621 1.00 81.56 190 ILE A O 1
ATOM 1545 N N . LYS A 1 191 ? -14.117 0.986 33.001 1.00 88.00 191 LYS A N 1
ATOM 1546 C CA . LYS A 1 191 ? -14.200 2.122 33.924 1.00 88.00 191 LYS A CA 1
ATOM 1547 C C . LYS A 1 191 ? -12.847 2.454 34.560 1.00 88.00 191 LYS A C 1
ATOM 1549 O O . LYS A 1 191 ? -12.517 3.633 34.675 1.00 88.00 191 LYS A O 1
ATOM 1554 N N . LYS A 1 192 ? -12.067 1.444 34.961 1.00 88.75 192 LYS A N 1
ATOM 1555 C CA . LYS A 1 192 ? -10.716 1.642 35.514 1.00 88.75 192 LYS A CA 1
ATOM 1556 C C . LYS A 1 192 ? -9.768 2.243 34.480 1.00 88.75 192 LYS A C 1
ATOM 1558 O O . LYS A 1 192 ? -9.001 3.140 34.815 1.00 88.75 192 LYS A O 1
ATOM 1563 N N . GLU A 1 193 ? -9.840 1.783 33.237 1.00 87.44 193 GLU A N 1
ATOM 1564 C CA . GLU A 1 193 ? -9.000 2.272 32.146 1.00 87.44 193 GLU A CA 1
ATOM 1565 C C . GLU A 1 193 ? -9.336 3.724 31.780 1.00 87.44 193 GLU A C 1
ATOM 1567 O O . GLU A 1 193 ? -8.436 4.555 31.701 1.00 87.44 193 GLU A O 1
ATOM 1572 N N . ILE A 1 194 ? -10.627 4.070 31.691 1.00 89.88 194 ILE A N 1
ATOM 1573 C CA . ILE A 1 194 ? -11.083 5.457 31.500 1.00 89.88 194 ILE A CA 1
ATOM 1574 C C . ILE A 1 194 ? -10.593 6.356 32.639 1.00 89.88 194 ILE A C 1
ATOM 1576 O O . ILE A 1 194 ? -10.102 7.454 32.385 1.00 89.88 194 ILE A O 1
ATOM 1580 N N . GLN A 1 195 ? -10.700 5.908 33.895 1.00 91.50 195 GLN A N 1
ATOM 1581 C CA . GLN A 1 195 ? -10.204 6.676 35.041 1.00 91.50 195 GLN A CA 1
ATOM 1582 C C . GLN A 1 195 ? -8.690 6.891 34.968 1.00 91.50 195 GLN A C 1
ATOM 1584 O O . GLN A 1 195 ? -8.230 8.012 35.177 1.00 91.50 195 GLN A O 1
ATOM 1589 N N . LYS A 1 196 ? -7.930 5.847 34.616 1.00 93.19 196 LYS A N 1
ATOM 1590 C CA . LYS A 1 196 ? -6.475 5.915 34.457 1.00 93.19 196 LYS A CA 1
ATOM 1591 C C . LYS A 1 196 ? -6.069 6.879 33.337 1.00 93.19 196 LYS A C 1
ATOM 1593 O O . LYS A 1 196 ? -5.267 7.781 33.570 1.00 93.19 196 LYS A O 1
ATOM 1598 N N . LEU A 1 197 ? -6.665 6.743 32.154 1.00 90.75 197 LEU A N 1
ATOM 1599 C CA . LEU A 1 197 ? -6.416 7.638 31.020 1.00 90.75 197 LEU A CA 1
ATOM 1600 C C . LEU A 1 197 ? -6.793 9.082 31.358 1.00 90.75 197 LEU A C 1
ATOM 1602 O O . LEU A 1 197 ? -6.046 10.003 31.047 1.00 90.75 197 LEU A O 1
ATOM 1606 N N . SER A 1 198 ? -7.914 9.293 32.053 1.00 92.38 198 SER A N 1
ATOM 1607 C CA . SER A 1 198 ? -8.315 10.628 32.498 1.00 92.38 198 SER A CA 1
ATOM 1608 C C . SER A 1 198 ? -7.303 11.239 33.469 1.00 92.38 198 SER A C 1
ATOM 1610 O O . SER A 1 198 ? -7.039 12.436 33.372 1.00 92.38 198 SER A O 1
ATOM 1612 N N . SER A 1 199 ? -6.723 10.454 34.385 1.00 92.19 199 SER A N 1
ATOM 1613 C CA . SER A 1 199 ? -5.657 10.947 35.267 1.00 92.19 199 SE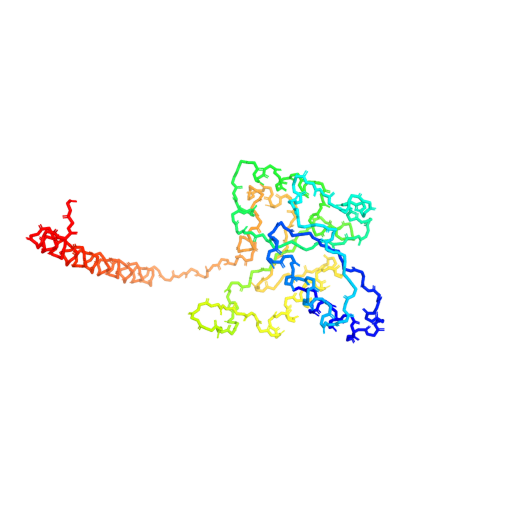R A CA 1
ATOM 1614 C C . SER A 1 199 ? -4.367 11.263 34.509 1.00 92.19 199 SER A C 1
ATOM 1616 O O . SER A 1 199 ? -3.792 12.324 34.730 1.00 92.19 199 SER A O 1
ATOM 1618 N N . GLU A 1 200 ? -3.956 10.415 33.563 1.00 91.69 200 GLU A N 1
ATOM 1619 C CA . GLU A 1 200 ? -2.765 10.654 32.733 1.00 91.69 200 GLU A CA 1
ATOM 1620 C C . GLU A 1 200 ? -2.920 11.918 31.871 1.00 91.69 200 GLU A C 1
ATOM 1622 O O . GLU A 1 200 ? -1.991 12.720 31.749 1.00 91.69 200 GLU A O 1
ATOM 1627 N N . ILE A 1 201 ? -4.114 12.142 31.315 1.00 92.50 201 ILE A N 1
ATOM 1628 C CA . ILE A 1 201 ? -4.444 13.360 30.568 1.00 92.50 201 ILE A CA 1
ATOM 1629 C C . ILE A 1 201 ? -4.319 14.596 31.470 1.00 92.50 201 ILE A C 1
ATOM 1631 O O . ILE A 1 201 ? -3.688 15.575 31.072 1.00 92.50 201 ILE A O 1
ATOM 1635 N N . LEU A 1 202 ? -4.869 14.554 32.688 1.00 92.62 202 LEU A N 1
ATOM 1636 C CA . LEU A 1 202 ? -4.779 15.666 33.641 1.00 92.62 202 LEU A CA 1
ATOM 1637 C C . LEU A 1 202 ? -3.332 15.967 34.055 1.00 92.62 202 LEU A C 1
ATOM 1639 O O . LEU A 1 202 ? -2.935 17.131 34.083 1.00 92.62 202 LEU A O 1
ATOM 1643 N N . GLU A 1 203 ? -2.521 14.942 34.318 1.00 93.06 203 GLU A N 1
ATOM 1644 C CA . GLU A 1 203 ? -1.091 15.120 34.600 1.00 93.06 203 GLU A CA 1
ATOM 1645 C C . GLU A 1 203 ? -0.344 15.743 33.416 1.00 93.06 203 GLU A C 1
ATOM 1647 O O . GLU A 1 203 ? 0.526 16.597 33.601 1.00 93.06 203 GLU A O 1
ATOM 1652 N N . THR A 1 204 ? -0.695 15.342 32.193 1.00 90.06 204 THR A N 1
ATOM 1653 C CA . THR A 1 204 ? -0.100 15.892 30.970 1.00 90.06 204 THR A CA 1
ATOM 1654 C C . THR A 1 204 ? -0.451 17.370 30.805 1.00 90.06 204 THR A C 1
ATOM 1656 O O . THR A 1 204 ? 0.432 18.175 30.514 1.00 90.06 204 THR A O 1
ATOM 1659 N N . PHE A 1 205 ? -1.706 17.755 31.061 1.00 93.69 205 PHE A N 1
ATOM 1660 C CA . PHE A 1 205 ? -2.111 19.163 31.068 1.00 93.69 205 PHE A CA 1
ATOM 1661 C C . PHE A 1 205 ? -1.351 19.976 32.118 1.00 93.69 205 PHE A C 1
ATOM 1663 O O . PHE A 1 205 ? -0.859 21.057 31.806 1.00 93.69 205 PHE A O 1
ATOM 1670 N N . HIS A 1 206 ? -1.175 19.441 33.327 1.00 92.12 206 HIS A N 1
ATOM 1671 C CA . HIS A 1 206 ? -0.420 20.125 34.376 1.00 92.12 206 HIS A CA 1
ATOM 1672 C C . HIS A 1 206 ? 1.056 20.335 33.994 1.00 92.12 206 HIS A C 1
ATOM 1674 O O . HIS A 1 206 ? 1.622 21.400 34.240 1.00 92.12 206 HIS A O 1
ATOM 1680 N N . LYS A 1 207 ? 1.694 19.342 33.357 1.00 91.94 207 LYS A N 1
ATOM 1681 C CA . LYS A 1 207 ? 3.061 19.494 32.829 1.00 91.94 207 LYS A CA 1
ATOM 1682 C C . LYS A 1 207 ? 3.138 20.567 31.744 1.00 91.94 207 LYS A C 1
ATOM 1684 O O . LYS A 1 207 ? 4.028 21.406 31.804 1.00 91.94 207 LYS A O 1
ATOM 1689 N N . LEU A 1 208 ? 2.184 20.581 30.811 1.00 92.38 208 LEU A N 1
ATOM 1690 C CA . LEU A 1 208 ? 2.110 21.607 29.766 1.00 92.38 208 LEU A CA 1
ATOM 1691 C C . LEU A 1 208 ? 1.956 23.018 30.351 1.00 92.38 208 LEU A C 1
ATOM 1693 O O . LEU A 1 208 ? 2.570 23.955 29.847 1.00 92.38 208 LEU A O 1
ATOM 1697 N N . GLU A 1 209 ? 1.168 23.190 31.414 1.00 93.44 209 GLU A N 1
ATOM 1698 C CA . GLU A 1 209 ? 1.033 24.486 32.089 1.00 93.44 209 GLU A CA 1
ATOM 1699 C C . GLU A 1 209 ? 2.337 24.950 32.750 1.00 93.44 209 GLU A C 1
ATOM 1701 O O . GLU A 1 209 ? 2.669 26.135 32.669 1.00 93.44 209 GLU A O 1
ATOM 1706 N N . LEU A 1 210 ? 3.083 24.038 33.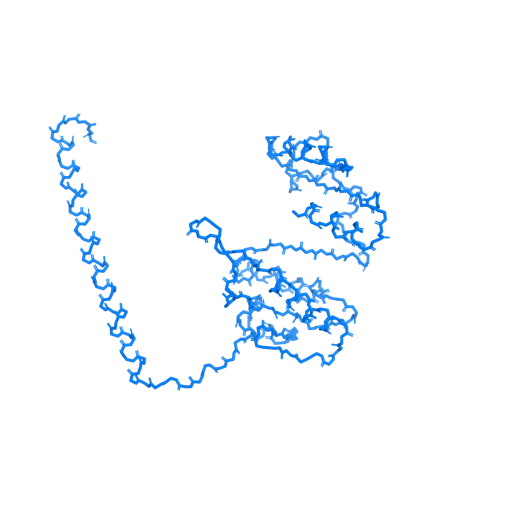383 1.00 91.44 210 LEU A N 1
ATOM 1707 C CA . LEU A 1 210 ? 4.390 24.342 33.975 1.00 91.44 210 LEU A CA 1
ATOM 1708 C C . LEU A 1 210 ? 5.408 24.747 32.905 1.00 91.44 210 LEU A C 1
ATOM 1710 O O . LEU A 1 210 ? 6.010 25.812 33.020 1.00 91.44 210 LEU A O 1
ATOM 1714 N N . GLU A 1 211 ? 5.538 23.956 31.837 1.00 92.75 211 GLU A N 1
ATOM 1715 C CA . GLU A 1 211 ? 6.430 24.270 30.713 1.00 92.75 211 GLU A CA 1
ATOM 1716 C C . GLU A 1 211 ? 6.057 25.611 30.062 1.00 92.75 211 GLU A C 1
ATOM 1718 O O . GLU A 1 211 ? 6.926 26.417 29.731 1.00 92.75 211 GLU A O 1
ATOM 1723 N N . ARG A 1 212 ? 4.756 25.909 29.929 1.00 91.69 212 ARG A N 1
ATOM 1724 C CA . ARG A 1 212 ? 4.283 27.193 29.396 1.00 91.69 212 ARG A CA 1
ATOM 1725 C C . ARG A 1 212 ? 4.693 28.373 30.284 1.00 91.69 212 ARG A C 1
ATOM 1727 O O . ARG A 1 212 ? 5.088 29.405 29.746 1.00 91.69 212 ARG A O 1
ATOM 1734 N N . LYS A 1 213 ? 4.624 28.230 31.613 1.00 92.50 213 LYS A N 1
ATOM 1735 C CA . LYS A 1 213 ? 5.082 29.264 32.558 1.00 92.50 213 LYS A CA 1
ATOM 1736 C C . LYS A 1 213 ? 6.590 29.483 32.475 1.00 92.50 213 LYS A C 1
ATOM 1738 O O . LYS A 1 213 ? 7.019 30.630 32.415 1.00 92.50 213 LYS A O 1
ATOM 1743 N N . GLU A 1 214 ? 7.381 28.413 32.409 1.00 92.25 214 GLU A N 1
ATOM 1744 C CA . GLU A 1 214 ? 8.838 28.520 32.246 1.00 92.25 214 GLU A CA 1
ATOM 1745 C C . GLU A 1 214 ? 9.211 29.256 30.951 1.00 92.25 214 GLU A C 1
ATOM 1747 O O . GLU A 1 214 ? 10.081 30.129 30.957 1.00 92.25 214 GLU A O 1
ATOM 1752 N N . ILE A 1 215 ? 8.512 28.968 29.846 1.00 90.56 215 ILE A N 1
ATOM 1753 C CA . ILE A 1 215 ? 8.695 29.680 28.574 1.00 90.56 215 ILE A CA 1
ATOM 1754 C C . ILE A 1 215 ? 8.344 31.170 28.719 1.00 90.56 215 ILE A C 1
ATOM 1756 O O . ILE A 1 215 ? 9.093 32.016 28.233 1.00 90.56 215 ILE A O 1
ATOM 1760 N N . GLU A 1 216 ? 7.240 31.517 29.389 1.00 89.81 216 GLU A N 1
ATOM 1761 C CA . GLU A 1 216 ? 6.854 32.917 29.627 1.00 89.81 216 GLU A CA 1
ATOM 1762 C C . GLU A 1 216 ? 7.882 33.666 30.492 1.00 89.81 216 GLU A C 1
ATOM 1764 O O . GLU A 1 216 ? 8.226 34.812 30.185 1.00 89.81 216 GLU A O 1
ATOM 1769 N N . GLU A 1 217 ? 8.433 33.028 31.527 1.00 90.25 217 GLU A N 1
ATOM 1770 C CA . GLU A 1 217 ? 9.492 33.605 32.364 1.00 90.25 217 GLU A CA 1
ATOM 1771 C C . GLU A 1 217 ? 10.788 33.842 31.577 1.00 90.25 217 GLU A C 1
ATOM 1773 O O . GLU A 1 217 ? 11.396 34.910 31.694 1.00 90.25 217 GLU A O 1
ATOM 1778 N N . LEU A 1 218 ? 11.201 32.883 30.742 1.00 88.19 218 LEU A N 1
ATOM 1779 C CA . LEU A 1 218 ? 12.374 33.017 29.873 1.00 88.19 218 LEU A CA 1
ATOM 1780 C C . LEU A 1 218 ? 12.190 34.122 28.828 1.00 88.19 218 LEU A C 1
ATOM 1782 O O . LEU A 1 218 ? 13.090 34.939 28.641 1.00 88.19 218 LEU A O 1
ATOM 1786 N N . LEU A 1 219 ? 11.018 34.198 28.190 1.00 84.88 219 LEU A N 1
ATOM 1787 C CA . LEU A 1 219 ? 10.690 35.269 27.244 1.00 84.88 219 LEU A CA 1
ATOM 1788 C C . LEU A 1 219 ? 10.689 36.644 27.919 1.00 84.88 219 LEU A C 1
ATOM 1790 O O . LEU A 1 219 ? 11.118 37.624 27.316 1.00 84.88 219 LEU A O 1
ATOM 1794 N N . THR A 1 220 ? 10.233 36.725 29.170 1.00 87.25 220 THR A N 1
ATOM 1795 C CA . THR A 1 220 ? 10.241 37.980 29.933 1.00 87.25 220 THR A CA 1
ATOM 1796 C C . THR A 1 220 ? 11.668 38.426 30.251 1.00 87.25 220 THR A C 1
ATOM 1798 O O . THR A 1 220 ? 11.969 39.608 30.106 1.00 87.25 220 THR A O 1
ATOM 1801 N N . LYS A 1 221 ? 12.562 37.494 30.611 1.00 86.12 221 LYS A N 1
ATOM 1802 C CA . LYS A 1 221 ? 13.992 37.782 30.818 1.00 86.12 221 LYS A CA 1
ATOM 1803 C C . LYS A 1 221 ? 14.677 38.247 29.531 1.00 86.12 221 LYS A C 1
ATOM 1805 O O . LYS A 1 221 ? 15.302 39.297 29.533 1.00 86.12 221 LYS A O 1
ATOM 1810 N N . LEU A 1 222 ? 14.464 37.551 28.413 1.00 83.25 222 LEU A N 1
ATOM 1811 C CA . LEU A 1 222 ? 15.050 37.925 27.116 1.00 83.25 222 LEU A CA 1
ATOM 1812 C C . LEU A 1 222 ? 14.592 39.309 26.622 1.00 83.25 222 LEU A C 1
ATOM 1814 O O . LEU A 1 222 ? 15.386 40.051 26.047 1.00 83.25 222 LEU A O 1
ATOM 1818 N N . LYS A 1 223 ? 13.333 39.686 26.888 1.00 80.44 223 LYS A N 1
ATOM 1819 C CA . LYS A 1 223 ? 12.820 41.040 26.612 1.00 80.44 223 LYS A CA 1
ATOM 1820 C C . LYS A 1 223 ? 13.428 42.110 27.520 1.00 80.44 223 LYS A C 1
ATOM 1822 O O . LYS A 1 223 ? 13.583 43.249 27.095 1.00 80.44 223 LYS A O 1
ATOM 1827 N N . GLN A 1 224 ? 13.750 41.768 28.768 1.00 76.50 224 GLN A N 1
ATOM 1828 C CA . GLN A 1 224 ? 14.410 42.683 29.706 1.00 76.50 224 GLN A CA 1
ATOM 1829 C C . GLN A 1 224 ? 15.894 42.884 29.374 1.00 76.50 224 GLN A C 1
ATOM 1831 O O . GLN A 1 224 ? 16.402 43.989 29.551 1.00 76.50 224 GLN A O 1
ATOM 1836 N N . ASP A 1 225 ? 16.553 41.856 28.838 1.00 77.88 225 ASP A N 1
ATOM 1837 C CA . ASP A 1 225 ? 17.965 41.891 28.440 1.00 77.88 225 ASP A CA 1
ATOM 1838 C C . ASP A 1 225 ? 18.191 42.516 27.043 1.00 77.88 225 ASP A C 1
ATOM 1840 O O . ASP A 1 225 ? 19.331 42.695 26.616 1.00 77.88 225 ASP A O 1
ATOM 1844 N N . GLY A 1 226 ? 17.119 42.915 26.342 1.00 63.28 226 GLY A N 1
ATOM 1845 C CA . GLY A 1 226 ? 17.182 43.640 25.066 1.00 63.28 226 GLY A CA 1
ATOM 1846 C C . GLY A 1 226 ? 17.572 42.785 23.855 1.00 63.28 226 GLY A C 1
ATOM 1847 O O . GLY A 1 226 ? 17.954 43.332 22.822 1.00 63.28 226 GLY A O 1
ATOM 1848 N N . GLU A 1 227 ? 17.494 41.456 23.965 1.00 60.12 227 GLU A N 1
ATOM 1849 C CA . GLU A 1 227 ? 17.886 40.532 22.890 1.00 60.12 227 GLU A CA 1
ATOM 1850 C C . GLU A 1 227 ? 16.760 40.262 21.873 1.00 60.12 227 GLU A C 1
ATOM 1852 O O . GLU A 1 227 ? 17.029 39.740 20.789 1.00 60.12 227 GLU A O 1
ATOM 1857 N N . ILE A 1 228 ? 15.504 40.605 22.193 1.00 59.91 228 ILE A N 1
ATOM 1858 C CA . ILE A 1 228 ? 14.332 40.383 21.330 1.00 59.91 228 ILE A CA 1
ATOM 1859 C C . ILE A 1 228 ? 13.309 41.519 21.538 1.00 59.91 228 ILE A C 1
ATOM 1861 O O . ILE A 1 228 ? 12.848 41.706 22.666 1.00 59.91 228 ILE A O 1
ATOM 1865 N N . ASP A 1 229 ? 12.948 42.234 20.461 1.00 53.06 229 ASP A N 1
ATOM 1866 C CA . ASP A 1 229 ? 11.844 43.223 20.413 1.00 53.06 229 ASP A CA 1
ATOM 1867 C C . ASP A 1 229 ? 10.452 42.550 20.409 1.00 53.06 229 ASP A C 1
ATOM 1869 O O . ASP A 1 229 ? 10.248 41.583 19.633 1.00 53.06 229 ASP A O 1
#